Protein AF-A0A2T2UDE2-F1 (afdb_monomer_lite)

pLDDT: mean 90.9, std 8.61, range [50.16, 98.38]

Radius of gyration: 19.1 Å; chains: 1; bounding box: 47×44×46 Å

Secondary structure (DSSP, 8-state):
-PPPPEEEEEEE--SSSSEEEEHHHHHHHHSTTGGGS-SEEEEEE--SSEEE--HHHHHHTTT-HHHHHHHHHHHHHHS-TTSS-GGG-TTT-TTS-TTGGGT----HHHHHHHHHTT-BSEEEEE--TTS--EEEESSSB-TTT-PBPPEEEEEEEES---------------SSSS----TT-GGG-HHHHHHHHHHHTT-SS--------TT--S----S-TTHHHHHHHT-

Structure (mmCIF, N/CA/C/O backbone):
data_AF-A0A2T2UDE2-F1
#
_entry.id   AF-A0A2T2UDE2-F1
#
loop_
_atom_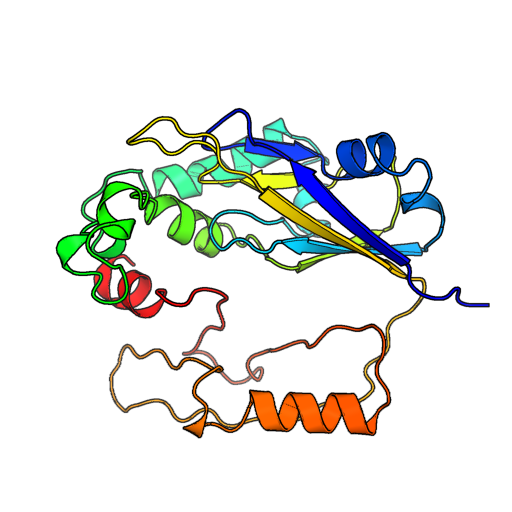site.group_PDB
_atom_site.id
_atom_site.type_symbol
_atom_site.label_atom_id
_atom_site.label_alt_id
_atom_site.label_comp_id
_atom_site.label_asym_id
_atom_site.label_entity_id
_atom_site.label_seq_id
_atom_site.pdbx_PDB_ins_code
_atom_site.Cartn_x
_atom_site.Cartn_y
_atom_site.Cartn_z
_atom_site.occupancy
_atom_site.B_iso_or_equiv
_atom_site.auth_seq_id
_atom_site.auth_comp_id
_atom_site.auth_asym_id
_atom_site.auth_atom_id
_atom_site.pdbx_PDB_model_num
ATOM 1 N N . MET A 1 1 ? -22.431 -5.503 21.581 1.00 50.16 1 MET A N 1
ATOM 2 C CA . MET A 1 1 ? -23.080 -5.507 20.254 1.00 50.16 1 MET A CA 1
ATOM 3 C C . MET A 1 1 ? -22.049 -4.928 19.313 1.00 50.16 1 MET A C 1
ATOM 5 O O . MET A 1 1 ? -21.456 -3.937 19.718 1.00 50.16 1 MET A O 1
ATOM 9 N N . ALA A 1 2 ? -21.772 -5.571 18.178 1.00 68.31 2 ALA A N 1
ATOM 10 C CA . ALA A 1 2 ? -20.859 -4.999 17.190 1.00 68.31 2 ALA A CA 1
ATOM 11 C C . ALA A 1 2 ? -21.446 -3.672 16.698 1.00 68.31 2 ALA A C 1
ATOM 13 O O . ALA A 1 2 ? -22.656 -3.590 16.464 1.00 68.31 2 ALA A O 1
ATOM 14 N N . SER A 1 3 ? -20.617 -2.639 16.657 1.00 82.00 3 SER A N 1
ATOM 15 C CA . SER A 1 3 ? -20.982 -1.347 16.088 1.00 82.00 3 SER A CA 1
ATOM 16 C C . SER A 1 3 ? -20.886 -1.399 14.562 1.00 82.00 3 SER A C 1
ATOM 18 O O . SER A 1 3 ? -20.185 -2.248 14.008 1.00 82.00 3 SER A O 1
ATOM 20 N N . ASP A 1 4 ? -21.626 -0.526 13.875 1.00 90.56 4 ASP A N 1
ATOM 21 C CA . ASP A 1 4 ? -21.481 -0.393 12.424 1.00 90.56 4 ASP A CA 1
ATOM 22 C C . ASP A 1 4 ? -20.056 0.084 12.101 1.00 90.56 4 ASP A C 1
ATOM 24 O O . ASP A 1 4 ? -19.558 0.976 12.796 1.00 90.56 4 ASP A O 1
ATOM 28 N N . PRO A 1 5 ? -19.394 -0.471 11.069 1.00 94.88 5 PRO A N 1
ATOM 29 C CA . PRO A 1 5 ? -18.038 -0.073 10.729 1.00 94.88 5 PRO A CA 1
ATOM 30 C C . PRO A 1 5 ? -17.993 1.400 10.321 1.00 94.88 5 PRO A C 1
ATOM 32 O O . PRO A 1 5 ? -18.884 1.903 9.629 1.00 94.88 5 PRO A O 1
ATOM 35 N N . SER A 1 6 ? -16.928 2.084 10.719 1.00 95.38 6 SER A N 1
ATOM 36 C CA . SER A 1 6 ? -16.690 3.485 10.379 1.00 95.38 6 SER A CA 1
ATOM 37 C C . SER A 1 6 ? -15.550 3.616 9.378 1.00 95.38 6 SER A C 1
ATOM 39 O O . SER A 1 6 ? -14.662 2.771 9.302 1.00 95.38 6 SER A O 1
ATOM 41 N N . GLN A 1 7 ? -15.575 4.679 8.575 1.00 96.44 7 GLN A N 1
ATOM 42 C CA . GLN A 1 7 ? -14.572 4.923 7.545 1.00 96.44 7 GLN A CA 1
ATOM 43 C C . GLN A 1 7 ? -14.074 6.363 7.618 1.00 96.44 7 GLN A C 1
ATOM 45 O O . GLN A 1 7 ? -14.869 7.302 7.632 1.00 96.44 7 GLN A O 1
ATOM 50 N N . LEU A 1 8 ? -12.756 6.526 7.561 1.00 97.56 8 LEU A N 1
ATOM 51 C CA . LEU A 1 8 ? -12.082 7.808 7.417 1.00 97.56 8 LEU A CA 1
ATOM 52 C C . LEU A 1 8 ? -11.130 7.739 6.226 1.00 97.56 8 LEU A C 1
ATOM 54 O O . LEU A 1 8 ? -10.443 6.746 6.019 1.00 97.56 8 LEU A O 1
ATOM 58 N N . THR A 1 9 ? -11.097 8.782 5.403 1.00 97.94 9 THR A N 1
ATOM 59 C CA . THR A 1 9 ? -10.127 8.882 4.308 1.00 97.94 9 THR A CA 1
ATOM 60 C C . THR A 1 9 ? -9.312 10.135 4.501 1.00 97.94 9 THR A C 1
ATOM 62 O O . THR A 1 9 ? -9.845 11.226 4.338 1.00 97.94 9 THR A O 1
ATOM 65 N N . ILE A 1 10 ? -8.032 9.953 4.793 1.00 97.06 10 ILE A N 1
ATOM 66 C CA . ILE A 1 10 ? -7.110 11.053 5.047 1.00 97.06 10 ILE A CA 1
ATOM 67 C C . ILE A 1 10 ? -6.255 11.323 3.811 1.00 97.06 10 ILE A C 1
ATOM 69 O O . ILE A 1 10 ? -6.003 10.427 2.989 1.00 97.06 10 ILE A O 1
ATOM 73 N N . GLN A 1 11 ? -5.783 12.559 3.698 1.00 96.94 11 GLN A N 1
ATOM 74 C CA . GLN A 1 11 ? -4.841 12.984 2.668 1.00 96.94 11 GLN A CA 1
ATOM 75 C C . GLN A 1 11 ? -3.620 13.633 3.307 1.00 96.94 11 GLN A C 1
ATOM 77 O O . GLN A 1 11 ? -3.733 14.375 4.279 1.00 96.94 11 GLN A O 1
ATOM 82 N N . PHE A 1 12 ? -2.443 13.360 2.758 1.00 96.00 12 PHE A N 1
ATOM 83 C CA . PHE A 1 12 ? -1.188 13.905 3.266 1.00 96.00 12 PHE A CA 1
ATOM 84 C C . PHE A 1 12 ? -0.143 14.011 2.156 1.00 96.00 12 PHE A C 1
ATOM 86 O O . PHE A 1 12 ? -0.265 13.407 1.089 1.00 96.00 12 PHE A O 1
ATOM 93 N N . GLN A 1 13 ? 0.899 14.801 2.411 1.00 96.56 13 GLN A N 1
ATOM 94 C CA . GLN A 1 13 ? 2.015 14.986 1.489 1.00 96.56 13 GLN A CA 1
ATOM 95 C C . GLN A 1 13 ? 3.315 14.509 2.140 1.00 96.56 13 GLN A C 1
ATOM 97 O O . GLN A 1 13 ? 3.720 15.093 3.148 1.00 96.56 13 GLN A O 1
ATOM 102 N N . PRO A 1 14 ? 4.017 13.531 1.550 1.00 97.12 14 PRO A N 1
ATOM 103 C CA . PRO A 1 14 ? 5.351 13.145 1.988 1.00 97.12 14 PRO A CA 1
ATOM 104 C C . PRO A 1 14 ? 6.323 14.327 1.954 1.00 97.12 14 PRO A C 1
ATOM 106 O O . PRO A 1 14 ? 6.226 15.225 1.107 1.00 97.12 14 PRO A O 1
ATOM 109 N N . GLU A 1 15 ? 7.272 14.350 2.880 1.00 96.56 15 GLU A N 1
ATOM 110 C CA . GLU A 1 15 ? 8.324 15.369 2.982 1.00 96.56 15 GLU A CA 1
ATOM 111 C C . GLU A 1 15 ? 9.625 14.939 2.302 1.00 96.56 15 GLU A C 1
ATOM 113 O O . GLU A 1 15 ? 10.547 15.738 2.116 1.00 96.56 15 GLU A O 1
ATOM 118 N N . ARG A 1 16 ? 9.714 13.664 1.925 1.00 96.19 16 ARG A N 1
ATOM 119 C CA . ARG A 1 16 ? 10.875 13.054 1.279 1.00 96.19 16 ARG A CA 1
ATOM 120 C C . ARG A 1 16 ? 10.417 12.145 0.152 1.00 96.19 16 ARG A C 1
ATOM 122 O O . ARG A 1 16 ? 9.256 11.755 0.078 1.00 96.19 16 ARG A O 1
ATOM 129 N N . ARG A 1 17 ? 11.351 11.768 -0.726 1.00 95.25 17 ARG A N 1
ATOM 130 C CA . ARG A 1 17 ? 11.056 10.734 -1.722 1.00 95.25 17 ARG A CA 1
ATOM 131 C C . ARG A 1 17 ? 10.760 9.393 -1.066 1.00 95.25 17 ARG A C 1
ATOM 133 O O . ARG A 1 17 ? 9.778 8.764 -1.423 1.00 95.25 17 ARG A O 1
ATOM 140 N N . VAL A 1 18 ? 11.627 8.973 -0.149 1.00 97.31 18 VAL A N 1
ATOM 141 C CA . VAL A 1 18 ? 11.355 7.817 0.701 1.00 97.31 18 VAL A CA 1
ATOM 142 C C . VAL A 1 18 ? 10.997 8.342 2.072 1.00 97.31 18 VAL A C 1
ATOM 144 O O . VAL A 1 18 ? 11.849 8.949 2.727 1.00 97.31 18 VAL A O 1
ATOM 147 N N . ASP A 1 19 ? 9.748 8.149 2.459 1.00 98.00 19 ASP A N 1
ATOM 148 C CA . ASP A 1 19 ? 9.187 8.689 3.687 1.00 98.00 19 ASP A CA 1
ATOM 149 C C . ASP A 1 19 ? 8.448 7.601 4.461 1.00 98.00 19 ASP A C 1
ATOM 151 O O . ASP A 1 19 ? 7.894 6.673 3.874 1.00 98.00 19 ASP A O 1
ATOM 155 N N . VAL A 1 20 ? 8.474 7.709 5.783 1.00 98.00 20 VAL A N 1
ATOM 156 C CA . VAL A 1 20 ? 7.803 6.780 6.694 1.00 98.00 20 VAL A CA 1
ATOM 157 C C . VAL A 1 20 ? 6.917 7.624 7.596 1.00 98.00 20 VAL A C 1
ATOM 159 O O . VAL A 1 20 ? 7.393 8.347 8.475 1.00 98.00 20 VAL A O 1
ATOM 162 N N . ILE A 1 21 ? 5.620 7.563 7.323 1.00 97.56 21 ILE A N 1
ATOM 163 C CA . ILE A 1 21 ? 4.614 8.488 7.838 1.00 97.56 21 ILE A CA 1
ATOM 164 C C . ILE A 1 21 ? 3.721 7.723 8.805 1.00 97.56 21 ILE A C 1
ATOM 166 O O . ILE A 1 21 ? 3.143 6.707 8.432 1.00 97.56 21 ILE A O 1
ATOM 170 N N . ASP A 1 22 ? 3.604 8.199 10.043 1.00 96.75 22 ASP A N 1
ATOM 171 C CA . ASP A 1 22 ? 2.661 7.618 10.998 1.00 96.75 22 ASP A CA 1
ATOM 172 C C . ASP A 1 22 ? 1.242 8.091 10.673 1.00 96.75 22 ASP A C 1
ATOM 174 O O . ASP A 1 22 ? 0.877 9.245 10.901 1.00 96.75 22 ASP A O 1
ATOM 178 N N . VAL A 1 23 ? 0.447 7.192 10.101 1.00 97.25 23 VAL A N 1
ATOM 179 C CA . VAL A 1 23 ? -0.925 7.471 9.679 1.00 97.25 23 VAL A CA 1
ATOM 180 C C . VAL A 1 23 ? -1.842 7.693 10.872 1.00 97.25 23 VAL A C 1
ATOM 182 O O . VAL A 1 23 ? -2.763 8.497 10.767 1.00 97.25 23 VAL A O 1
ATOM 185 N N . ASN A 1 24 ? -1.586 7.051 12.013 1.00 96.75 24 ASN A N 1
ATOM 186 C CA . ASN A 1 24 ? -2.453 7.202 13.179 1.00 96.75 24 ASN A CA 1
ATOM 187 C C . ASN A 1 24 ? -2.366 8.606 13.772 1.00 96.75 24 ASN A C 1
ATOM 189 O O . ASN A 1 24 ? -3.381 9.138 14.212 1.00 96.75 24 ASN A O 1
ATOM 193 N N . GLN A 1 25 ? -1.205 9.258 13.672 1.00 95.12 25 GLN A N 1
ATOM 194 C CA . GLN A 1 25 ? -1.082 10.670 14.023 1.00 95.12 25 GLN A CA 1
ATOM 195 C C . GLN A 1 25 ? -1.998 11.548 13.154 1.00 95.12 25 GLN A C 1
ATOM 197 O O . GLN A 1 25 ? -2.728 12.383 13.678 1.00 95.12 25 GLN A O 1
ATOM 202 N N . HIS A 1 26 ? -2.024 11.314 11.839 1.00 95.50 26 HIS A N 1
ATOM 203 C CA . HIS A 1 26 ? -2.916 12.046 10.936 1.00 95.50 26 HIS A CA 1
ATOM 204 C C . HIS A 1 26 ? -4.399 11.756 11.197 1.00 95.50 26 HIS A C 1
ATOM 206 O O . HIS A 1 26 ? -5.221 12.665 11.107 1.00 95.50 26 HIS A O 1
ATOM 212 N N . VAL A 1 27 ? -4.747 10.509 11.526 1.00 96.94 27 VAL A N 1
ATOM 213 C CA . VAL A 1 27 ? -6.118 10.137 11.897 1.00 96.94 27 VAL A CA 1
ATOM 214 C C . VAL A 1 27 ? -6.566 10.895 13.145 1.00 96.94 27 VAL A C 1
ATOM 216 O O . VAL A 1 27 ? -7.655 11.458 13.140 1.00 96.94 27 VAL A O 1
ATOM 219 N N . GLU A 1 28 ? -5.732 10.964 14.184 1.00 95.12 28 GLU A N 1
ATOM 220 C CA . GLU A 1 28 ? -6.079 11.671 15.423 1.00 95.12 28 GLU A CA 1
ATOM 221 C C . GLU A 1 28 ? -6.145 13.196 15.255 1.00 95.12 28 GLU A C 1
ATOM 223 O O . GLU A 1 28 ? -6.990 13.844 15.882 1.00 95.12 28 GLU A O 1
ATOM 228 N N . ASP A 1 29 ? -5.308 13.762 14.381 1.00 94.25 29 ASP A N 1
ATOM 229 C CA . ASP A 1 29 ? -5.343 15.184 14.028 1.00 94.25 29 ASP A CA 1
ATOM 230 C C . ASP A 1 29 ? -6.617 15.554 13.238 1.00 94.25 29 ASP A C 1
ATOM 232 O O . ASP A 1 29 ? -7.169 16.641 13.425 1.00 94.25 29 ASP A O 1
ATOM 236 N N . GLU A 1 30 ? -7.094 14.671 12.351 1.00 95.56 30 GLU A N 1
ATOM 237 C CA . GLU A 1 30 ? -8.263 14.920 11.492 1.00 95.56 30 GLU A CA 1
ATOM 238 C C . GLU A 1 30 ? -9.596 14.538 12.161 1.00 95.56 30 GLU A C 1
ATOM 240 O O . GLU A 1 30 ? -10.601 15.238 12.006 1.00 95.56 30 GLU A O 1
ATOM 245 N N . ALA A 1 31 ? -9.616 13.441 12.919 1.00 95.94 31 ALA A N 1
ATOM 246 C CA . ALA A 1 31 ? -10.803 12.871 13.544 1.00 95.94 31 ALA A CA 1
ATOM 247 C C . ALA A 1 31 ? -10.457 12.209 14.889 1.00 95.94 31 ALA A C 1
ATOM 249 O O . ALA A 1 31 ? -10.464 10.985 15.026 1.00 95.94 31 ALA A O 1
ATOM 250 N N . THR A 1 32 ? -10.184 13.035 15.901 1.00 94.88 32 THR A N 1
ATOM 251 C CA . THR A 1 32 ? -9.817 12.588 17.254 1.00 94.88 32 THR A CA 1
ATOM 252 C C . THR A 1 32 ? -10.767 11.524 17.809 1.00 94.88 32 THR A C 1
ATOM 254 O O . THR A 1 32 ? -11.991 11.689 17.791 1.00 94.88 32 THR A O 1
ATOM 257 N N . GLY A 1 33 ? -10.187 10.450 18.342 1.00 93.62 33 GLY A N 1
ATOM 258 C CA . GLY A 1 33 ? -10.911 9.327 18.929 1.00 93.62 33 GLY A CA 1
ATOM 259 C C . GLY A 1 33 ? -11.447 8.325 17.908 1.00 93.62 33 GLY A C 1
ATOM 260 O O . GLY A 1 33 ? -11.987 7.303 18.322 1.00 93.62 33 GLY A O 1
ATOM 261 N N . PHE A 1 34 ? -11.300 8.548 16.593 1.00 96.56 34 PHE A N 1
ATOM 262 C CA . PHE A 1 34 ? -11.733 7.596 15.558 1.00 96.56 34 PHE A CA 1
ATOM 263 C C . PHE A 1 34 ? -11.214 6.180 15.845 1.00 96.56 34 PHE A C 1
ATOM 265 O O . PHE A 1 34 ? -12.000 5.232 15.851 1.00 96.56 34 PHE A O 1
ATOM 272 N N . LEU A 1 35 ? -9.929 6.056 16.193 1.00 96.69 35 LEU A N 1
ATOM 273 C CA . LEU A 1 35 ? -9.268 4.775 16.450 1.00 96.69 35 LEU A CA 1
ATOM 274 C C . LEU A 1 35 ? -9.694 4.098 17.761 1.00 96.69 35 LEU A C 1
ATOM 276 O O . LEU A 1 35 ? -9.311 2.959 18.003 1.00 96.69 35 LEU A O 1
ATOM 280 N N . GLU A 1 36 ? -10.476 4.756 18.614 1.00 95.81 36 GLU A N 1
ATOM 281 C CA . GLU A 1 36 ? -10.935 4.199 19.892 1.00 95.81 36 GLU A CA 1
ATOM 282 C C . GLU A 1 36 ? -12.335 3.567 19.797 1.00 95.81 36 GLU A C 1
ATOM 284 O O . GLU A 1 36 ? -12.788 2.919 20.742 1.00 95.81 36 GLU A O 1
ATOM 289 N N . HIS A 1 37 ? -13.037 3.751 18.671 1.00 94.50 37 HIS A N 1
ATOM 290 C CA . HIS A 1 37 ? -14.421 3.293 18.500 1.00 94.50 37 HIS A CA 1
ATOM 291 C C . HIS A 1 37 ? -14.550 1.797 18.200 1.00 94.50 37 HIS A C 1
ATOM 293 O O . HIS A 1 37 ? -15.622 1.233 18.418 1.00 94.50 37 HIS A O 1
ATOM 299 N N . HIS A 1 38 ? -13.484 1.174 17.701 1.00 95.81 38 HIS A N 1
ATOM 300 C CA . HIS A 1 38 ? -13.495 -0.189 17.181 1.00 95.81 38 HIS A CA 1
ATOM 301 C C . HIS A 1 38 ? -12.312 -1.002 17.699 1.00 95.81 38 HIS A C 1
ATOM 303 O O . HIS A 1 38 ? -11.345 -0.443 18.213 1.00 95.81 38 HIS A O 1
ATOM 309 N N . GLN A 1 39 ? -12.389 -2.327 17.573 1.00 96.00 39 GLN A N 1
ATOM 310 C CA . GLN A 1 39 ? -11.298 -3.223 17.979 1.00 96.00 39 GLN A CA 1
ATOM 311 C C . GLN A 1 39 ? -10.177 -3.291 16.939 1.00 96.00 39 GLN A C 1
ATOM 313 O O . GLN A 1 39 ? -9.003 -3.299 17.303 1.00 96.00 39 GLN A O 1
ATOM 318 N N . GLU A 1 40 ? -10.532 -3.299 15.657 1.00 97.06 40 GLU A N 1
ATOM 319 C CA . GLU A 1 40 ? -9.609 -3.451 14.535 1.00 97.06 40 GLU A CA 1
ATOM 320 C C . GLU A 1 40 ? -9.759 -2.290 13.549 1.00 97.06 40 GLU A C 1
ATOM 322 O O . GLU A 1 40 ? -10.824 -1.675 13.427 1.00 97.06 40 GLU A O 1
ATOM 327 N N . ALA A 1 41 ? -8.673 -1.987 12.842 1.00 97.50 41 ALA A N 1
ATOM 328 C CA . ALA A 1 41 ? -8.630 -0.998 11.780 1.00 97.50 41 ALA A CA 1
ATOM 329 C C . ALA A 1 41 ? -7.932 -1.576 10.540 1.00 97.50 41 ALA A C 1
ATOM 331 O O . ALA A 1 41 ? -6.788 -2.032 10.598 1.00 97.50 41 ALA A O 1
ATOM 332 N N . LEU A 1 42 ? -8.621 -1.530 9.398 1.00 97.56 42 LEU A N 1
ATOM 333 C CA . LEU A 1 42 ? -8.079 -1.865 8.082 1.00 97.56 42 LEU A CA 1
ATOM 334 C C . LEU A 1 42 ? -7.583 -0.589 7.397 1.00 97.56 42 LEU A C 1
ATOM 336 O O . LEU A 1 42 ? -8.358 0.338 7.166 1.00 97.56 42 LEU A O 1
ATOM 340 N N . TYR A 1 43 ? -6.312 -0.567 7.014 1.00 98.12 43 TYR A N 1
ATOM 341 C CA . TYR A 1 43 ? -5.656 0.557 6.349 1.00 98.12 43 TYR A CA 1
ATOM 342 C C . TYR A 1 43 ? -5.484 0.246 4.868 1.00 98.12 43 TYR A C 1
ATOM 344 O O . TYR A 1 43 ? -4.853 -0.747 4.530 1.00 98.12 43 TYR A O 1
ATOM 352 N N . CYS A 1 44 ? -6.022 1.093 3.989 1.00 97.38 44 CYS A N 1
ATOM 353 C CA . CYS A 1 44 ? -6.106 0.866 2.546 1.00 97.38 44 CYS A CA 1
ATOM 354 C C . CYS A 1 44 ? -5.363 1.955 1.756 1.00 97.38 44 CYS A C 1
ATOM 356 O O . CYS A 1 44 ? -5.889 3.049 1.521 1.00 97.38 44 CYS A O 1
ATOM 358 N N . SER A 1 45 ? -4.160 1.631 1.288 1.00 96.31 45 SER A N 1
ATOM 359 C CA . SER A 1 45 ? -3.380 2.437 0.351 1.00 96.31 45 SER A CA 1
ATOM 360 C C . SER A 1 45 ? -3.902 2.304 -1.079 1.00 96.31 45 SER A C 1
ATOM 362 O O . SER A 1 45 ? -4.092 1.206 -1.602 1.00 96.31 45 SER A O 1
ATOM 364 N N . TYR A 1 46 ? -4.023 3.446 -1.755 1.00 94.25 46 TYR A N 1
ATOM 365 C CA . TYR A 1 46 ? -4.403 3.545 -3.168 1.00 94.25 46 TYR A CA 1
ATOM 366 C C . TYR A 1 46 ? -3.196 3.644 -4.116 1.00 94.25 46 TYR A C 1
ATOM 368 O O . TYR A 1 46 ? -3.360 4.033 -5.272 1.00 94.25 46 TYR A O 1
ATOM 376 N N . HIS A 1 47 ? -1.985 3.356 -3.634 1.00 93.31 47 HIS A N 1
ATOM 377 C CA . HIS A 1 47 ? -0.739 3.618 -4.361 1.00 93.31 47 HIS A CA 1
ATOM 378 C C . HIS A 1 47 ? 0.029 2.324 -4.622 1.00 93.31 47 HIS A C 1
ATOM 380 O O . HIS A 1 47 ? 0.012 1.403 -3.816 1.00 93.31 47 HIS A O 1
ATOM 386 N N . THR A 1 48 ? 0.740 2.272 -5.743 1.00 90.69 48 THR A N 1
ATOM 387 C CA . THR A 1 48 ? 1.584 1.131 -6.154 1.00 90.69 48 THR A CA 1
ATOM 388 C C . THR A 1 48 ? 3.068 1.341 -5.831 1.00 90.69 48 THR A C 1
ATOM 390 O O . THR A 1 48 ? 3.913 0.524 -6.176 1.00 90.69 48 THR A O 1
ATOM 393 N N . THR A 1 49 ? 3.392 2.482 -5.220 1.00 94.50 49 THR A N 1
ATOM 394 C CA . THR A 1 49 ? 4.731 2.869 -4.742 1.00 94.50 49 THR A CA 1
ATOM 395 C C . THR A 1 49 ? 4.669 3.379 -3.303 1.00 94.50 49 THR A C 1
ATOM 397 O O . THR A 1 49 ? 5.532 4.141 -2.868 1.00 94.50 49 THR A O 1
ATOM 400 N N . GLY A 1 50 ? 3.600 3.041 -2.585 1.00 96.19 50 GLY A N 1
ATOM 401 C CA . GLY A 1 50 ? 3.427 3.422 -1.196 1.00 96.19 50 GLY A CA 1
ATOM 402 C C . GLY A 1 50 ? 2.343 2.594 -0.527 1.00 96.19 50 GLY A C 1
ATOM 403 O O . GLY A 1 50 ? 1.307 2.321 -1.131 1.00 96.19 50 GLY A O 1
ATOM 404 N N . GLY A 1 51 ? 2.588 2.160 0.698 1.00 97.38 51 GLY A N 1
ATOM 405 C CA . GLY A 1 51 ? 1.719 1.226 1.407 1.00 97.38 51 GLY A CA 1
ATOM 406 C C . GLY A 1 51 ? 2.275 0.895 2.777 1.00 97.38 51 GLY A C 1
ATOM 407 O O . GLY A 1 51 ? 2.934 1.733 3.388 1.00 97.38 51 GLY A O 1
ATOM 408 N N . TYR A 1 52 ? 1.997 -0.305 3.264 1.00 98.19 52 TYR A N 1
ATOM 409 C CA . TYR A 1 52 ? 2.206 -0.659 4.661 1.00 98.19 52 TYR A CA 1
ATOM 410 C C . TYR A 1 52 ? 2.992 -1.952 4.817 1.00 98.19 52 TYR A C 1
ATOM 412 O O . TYR A 1 52 ? 2.979 -2.803 3.938 1.00 98.19 52 TYR A O 1
ATOM 420 N N . LEU A 1 53 ? 3.636 -2.114 5.968 1.00 97.19 53 LEU A N 1
ATOM 421 C CA . LEU A 1 53 ? 4.093 -3.422 6.432 1.00 97.19 53 LEU A CA 1
ATOM 422 C C . LEU A 1 53 ? 2.999 -4.057 7.295 1.00 97.19 53 LEU A C 1
ATOM 424 O O . LEU A 1 53 ? 2.249 -3.341 7.965 1.00 97.19 53 LEU A O 1
ATOM 428 N N . GLU A 1 54 ? 2.926 -5.385 7.327 1.00 96.25 54 GLU A N 1
ATOM 429 C CA . GLU A 1 54 ? 2.056 -6.088 8.272 1.00 96.25 54 GLU A CA 1
ATOM 430 C C . GLU A 1 54 ? 2.417 -5.767 9.732 1.00 96.25 54 GLU A C 1
ATOM 432 O O . GLU A 1 54 ? 3.582 -5.517 10.067 1.00 96.25 54 GLU A O 1
ATOM 437 N N . GLU A 1 55 ? 1.427 -5.850 10.630 1.00 95.44 55 GLU A N 1
ATOM 438 C CA . GLU A 1 55 ? 1.610 -5.590 12.067 1.00 95.44 55 GLU A CA 1
ATOM 439 C C . GLU A 1 55 ? 2.752 -6.428 12.651 1.00 95.44 55 GLU A C 1
ATOM 441 O O . GLU A 1 55 ? 3.578 -5.938 13.423 1.00 95.44 55 GLU A O 1
ATOM 446 N N . THR A 1 56 ? 2.848 -7.696 12.250 1.00 95.75 56 THR A N 1
ATOM 447 C CA . THR A 1 56 ? 3.871 -8.615 12.758 1.00 95.75 56 THR A CA 1
ATOM 448 C C . THR A 1 56 ? 5.290 -8.175 12.390 1.00 95.75 56 THR A C 1
ATOM 450 O O . THR A 1 56 ? 6.213 -8.349 13.192 1.00 95.75 56 THR A O 1
ATOM 453 N N . VAL A 1 57 ? 5.470 -7.562 11.217 1.00 95.56 57 VAL A N 1
ATOM 454 C CA . VAL A 1 57 ? 6.749 -7.006 10.767 1.00 95.56 57 VAL A CA 1
ATOM 455 C C . VAL A 1 57 ? 7.051 -5.724 11.534 1.00 95.56 57 VAL A C 1
ATOM 457 O O . VAL A 1 57 ? 8.125 -5.615 12.121 1.00 95.56 57 VAL A O 1
ATOM 460 N N . CYS A 1 58 ? 6.096 -4.796 11.629 1.00 95.44 58 CYS A N 1
ATOM 461 C CA . CYS A 1 58 ? 6.265 -3.563 12.406 1.00 95.44 58 CYS A CA 1
ATOM 462 C C . CYS A 1 58 ? 6.580 -3.831 13.886 1.00 95.44 58 CYS A C 1
ATOM 464 O O . CYS A 1 58 ? 7.435 -3.163 14.466 1.00 95.44 58 CYS A O 1
ATOM 466 N N . ASN A 1 59 ? 5.963 -4.851 14.488 1.00 95.44 59 ASN A N 1
ATOM 467 C CA . ASN A 1 59 ? 6.249 -5.282 15.858 1.00 95.44 59 ASN A CA 1
ATOM 468 C C . ASN A 1 59 ? 7.689 -5.792 16.027 1.00 95.44 59 ASN A C 1
ATOM 470 O O . ASN A 1 59 ? 8.286 -5.590 17.080 1.00 95.44 59 ASN A O 1
ATOM 474 N N . ARG A 1 60 ? 8.267 -6.433 15.003 1.00 97.06 60 ARG A N 1
ATOM 475 C CA . ARG A 1 60 ? 9.680 -6.861 15.002 1.00 97.06 60 ARG A CA 1
ATOM 476 C C . ARG A 1 60 ? 10.661 -5.710 14.795 1.00 97.06 60 ARG A C 1
ATOM 478 O O . ARG A 1 60 ? 11.827 -5.857 15.136 1.00 97.06 60 ARG A O 1
ATOM 485 N N . LEU A 1 61 ? 10.188 -4.600 14.237 1.00 96.81 61 LEU A N 1
ATOM 486 C CA . LEU A 1 61 ? 10.938 -3.359 14.042 1.00 96.81 61 LEU A CA 1
ATOM 487 C C . LEU A 1 61 ? 10.716 -2.376 15.205 1.00 96.81 61 LEU A C 1
ATOM 489 O O . LEU A 1 61 ? 10.849 -1.165 15.032 1.00 96.81 61 LEU A O 1
ATOM 493 N N . ASP A 1 62 ? 10.322 -2.891 16.375 1.00 95.75 62 ASP A N 1
ATOM 494 C CA . ASP A 1 62 ? 10.059 -2.135 17.603 1.00 95.75 62 ASP A CA 1
ATOM 495 C C . ASP A 1 62 ? 9.087 -0.957 17.419 1.00 95.75 62 ASP A C 1
ATOM 497 O O . ASP A 1 62 ? 9.154 0.031 18.151 1.00 95.75 62 ASP A O 1
ATOM 501 N N . GLN A 1 63 ? 8.192 -1.040 16.422 1.00 94.50 63 GLN A N 1
ATOM 502 C CA . GLN A 1 63 ? 7.263 0.038 16.064 1.00 94.50 63 GLN A CA 1
ATOM 503 C C . GLN A 1 63 ? 7.987 1.384 15.850 1.00 94.50 63 GLN A C 1
ATOM 505 O O . GLN A 1 63 ? 7.453 2.459 16.123 1.00 94.50 63 GLN A O 1
ATOM 510 N N . CYS A 1 64 ? 9.227 1.328 15.357 1.00 96.19 64 CYS A N 1
ATOM 511 C CA . CYS A 1 64 ? 10.115 2.473 15.250 1.00 96.19 64 CYS A CA 1
ATOM 512 C C . CYS A 1 64 ? 10.275 2.920 13.794 1.00 96.19 64 CYS A C 1
ATOM 514 O O . CYS A 1 64 ? 10.677 2.146 12.924 1.00 96.19 64 CYS A O 1
ATOM 516 N N . ARG A 1 65 ? 10.038 4.213 13.545 1.00 95.62 65 ARG A N 1
ATOM 517 C CA . ARG A 1 65 ? 10.179 4.830 12.217 1.00 95.62 65 ARG A CA 1
ATOM 518 C C . ARG A 1 65 ? 11.567 4.599 11.608 1.00 95.62 65 ARG A C 1
ATOM 520 O O . ARG A 1 65 ? 11.673 4.271 10.428 1.00 95.62 65 ARG A O 1
ATOM 527 N N . ASP A 1 66 ? 12.622 4.749 12.405 1.00 96.81 66 ASP A N 1
ATOM 528 C CA . ASP A 1 66 ? 14.001 4.596 11.927 1.00 96.81 66 ASP A CA 1
ATOM 529 C C . ASP A 1 66 ? 14.312 3.137 11.561 1.00 96.81 66 ASP A C 1
ATOM 531 O O . ASP A 1 66 ? 14.954 2.882 10.545 1.00 96.81 66 ASP A O 1
ATOM 535 N N . GLN A 1 67 ? 13.778 2.173 12.316 1.00 97.75 67 GLN A N 1
ATOM 536 C CA . GLN A 1 67 ? 13.927 0.746 12.011 1.00 97.75 67 GLN A CA 1
ATOM 537 C C . GLN A 1 67 ? 13.180 0.349 10.730 1.00 97.75 67 GLN A C 1
ATOM 539 O O . GLN A 1 67 ? 13.681 -0.457 9.950 1.00 97.75 67 GLN A O 1
ATOM 544 N N . VAL A 1 68 ? 12.023 0.959 10.447 1.00 97.62 68 VAL A N 1
ATOM 545 C CA . VAL A 1 68 ? 11.341 0.796 9.150 1.00 97.62 68 VAL A CA 1
ATOM 546 C C . VAL A 1 68 ? 12.191 1.353 8.008 1.00 97.62 68 VAL A C 1
ATOM 548 O O . VAL A 1 68 ? 12.330 0.706 6.972 1.00 97.62 68 VAL A O 1
ATOM 551 N N . HIS A 1 69 ? 12.823 2.516 8.186 1.00 96.31 69 HIS A N 1
ATOM 552 C CA . HIS A 1 69 ? 13.756 3.037 7.185 1.00 96.31 69 HIS A CA 1
ATOM 553 C C . HIS A 1 69 ? 14.937 2.088 6.928 1.00 96.31 69 HIS A C 1
ATOM 555 O O . HIS A 1 69 ? 15.291 1.868 5.767 1.00 96.31 69 HIS A O 1
ATOM 561 N N . GLU A 1 70 ? 15.531 1.527 7.984 1.00 97.06 70 GLU A N 1
ATOM 562 C CA . GLU A 1 70 ? 16.625 0.552 7.888 1.00 97.06 70 GLU A CA 1
ATOM 563 C C . GLU A 1 70 ? 16.177 -0.748 7.212 1.00 97.06 70 GLU A C 1
ATOM 565 O O . GLU A 1 70 ? 16.900 -1.272 6.367 1.00 97.06 70 GLU A O 1
ATOM 570 N N . PHE A 1 71 ? 14.963 -1.223 7.500 1.00 97.88 71 PHE A N 1
ATOM 571 C CA . PHE A 1 71 ? 14.373 -2.394 6.851 1.00 97.88 71 PHE A CA 1
ATOM 572 C C . PHE A 1 71 ? 14.220 -2.212 5.333 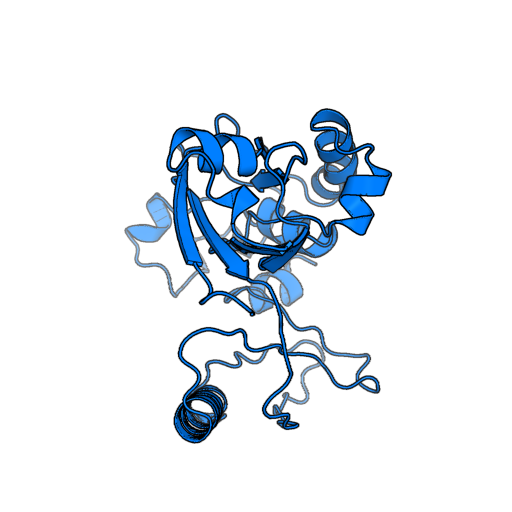1.00 97.88 71 PHE A C 1
ATOM 574 O O . PHE A 1 71 ? 14.503 -3.129 4.565 1.00 97.88 71 PHE A O 1
ATOM 581 N N . ILE A 1 72 ? 13.811 -1.023 4.882 1.00 97.88 72 ILE A N 1
ATOM 582 C CA . ILE A 1 72 ? 13.598 -0.725 3.457 1.00 97.88 72 ILE A CA 1
ATOM 583 C C . ILE A 1 72 ? 14.920 -0.495 2.702 1.00 97.88 72 ILE A C 1
ATOM 585 O O . ILE A 1 72 ? 14.983 -0.674 1.483 1.00 97.88 72 ILE A O 1
ATOM 589 N N . ALA A 1 73 ? 15.992 -0.092 3.390 1.00 97.06 73 ALA A N 1
ATOM 590 C CA . ALA A 1 73 ? 17.242 0.322 2.752 1.00 97.06 73 ALA A CA 1
ATOM 591 C C . ALA A 1 73 ? 17.878 -0.740 1.823 1.00 97.06 73 ALA A C 1
ATOM 593 O O . ALA A 1 73 ? 18.195 -0.375 0.688 1.00 97.06 73 ALA A O 1
ATOM 594 N N . PRO A 1 74 ? 17.995 -2.031 2.197 1.00 97.88 74 PRO A N 1
ATOM 595 C CA . PRO A 1 74 ? 18.577 -3.054 1.324 1.00 97.88 74 PRO A CA 1
ATOM 596 C C . PRO A 1 74 ? 17.831 -3.222 -0.004 1.00 97.88 74 PRO A C 1
ATOM 598 O O . PRO A 1 74 ? 18.454 -3.409 -1.046 1.00 97.88 74 PRO A O 1
ATOM 601 N N . PHE A 1 75 ? 16.501 -3.101 -0.002 1.00 97.00 75 PHE A N 1
ATOM 602 C CA . PHE A 1 75 ? 15.695 -3.208 -1.222 1.00 97.00 75 PHE A CA 1
ATOM 603 C C . PHE A 1 75 ? 15.945 -2.038 -2.175 1.00 97.00 75 PHE A C 1
ATOM 605 O O . PHE A 1 75 ? 15.979 -2.219 -3.386 1.00 97.00 75 PHE A O 1
ATOM 612 N N . ARG A 1 76 ? 16.210 -0.847 -1.634 1.00 95.44 76 ARG A N 1
ATOM 613 C CA . ARG A 1 76 ? 16.582 0.331 -2.430 1.00 95.44 76 ARG A CA 1
ATOM 614 C C . ARG A 1 76 ? 17.998 0.248 -2.993 1.00 95.44 76 ARG A C 1
ATOM 616 O O . ARG A 1 76 ? 18.295 0.894 -3.993 1.00 95.44 76 ARG A O 1
ATOM 623 N N . GLU A 1 77 ? 18.886 -0.483 -2.327 1.00 96.25 77 GLU A N 1
ATOM 624 C CA . GLU A 1 77 ? 20.215 -0.787 -2.862 1.00 96.25 77 GLU A CA 1
ATOM 625 C C . GLU A 1 77 ? 20.133 -1.834 -3.974 1.00 96.25 77 GLU A C 1
ATOM 627 O O . GLU A 1 77 ? 20.824 -1.703 -4.983 1.00 96.25 77 GLU A O 1
ATOM 632 N N . LEU A 1 78 ? 19.254 -2.830 -3.814 1.00 95.69 78 LEU A N 1
ATOM 633 C CA . LEU A 1 78 ? 18.968 -3.836 -4.835 1.00 95.69 78 LEU A CA 1
ATOM 634 C C . LEU A 1 78 ? 18.312 -3.220 -6.079 1.00 95.69 78 LEU A C 1
ATOM 636 O O . LEU A 1 78 ? 18.683 -3.568 -7.198 1.00 95.69 78 LEU A O 1
ATOM 640 N N . PHE A 1 79 ? 17.390 -2.275 -5.880 1.00 94.75 79 PHE A N 1
ATOM 641 C CA . PHE A 1 79 ? 16.690 -1.546 -6.935 1.00 94.75 79 PHE A CA 1
ATOM 642 C C . PHE A 1 79 ? 17.066 -0.059 -6.899 1.00 94.75 79 PHE A C 1
ATOM 644 O O . PHE A 1 79 ? 16.314 0.771 -6.386 1.00 94.75 79 PHE A O 1
ATOM 651 N N . PRO A 1 80 ? 18.240 0.329 -7.423 1.00 94.50 80 PRO A N 1
ATOM 652 C CA . PRO A 1 80 ? 18.679 1.714 -7.377 1.00 94.50 80 PRO A CA 1
ATOM 653 C C . PRO A 1 80 ? 17.869 2.594 -8.335 1.00 94.50 80 PRO A C 1
ATOM 655 O O . PRO A 1 80 ? 17.634 2.239 -9.490 1.00 94.50 80 PRO A O 1
ATOM 658 N N . HIS A 1 81 ? 17.499 3.789 -7.875 1.00 93.12 81 HIS A N 1
ATOM 659 C CA . HIS A 1 81 ? 16.851 4.812 -8.699 1.00 93.12 81 HIS A CA 1
ATOM 660 C C . HIS A 1 81 ? 17.663 5.158 -9.953 1.00 93.12 81 HIS A C 1
ATOM 662 O O . HIS A 1 81 ? 18.836 5.534 -9.854 1.00 93.12 81 HIS A O 1
ATOM 668 N N . GLY A 1 82 ? 16.987 5.214 -11.102 1.00 89.94 82 GLY A N 1
ATOM 669 C CA . GLY A 1 82 ? 17.573 5.672 -12.361 1.00 89.94 82 GLY A CA 1
ATOM 670 C C . GLY A 1 82 ? 18.536 4.672 -12.999 1.00 89.94 82 GLY A C 1
ATOM 671 O O . GLY A 1 82 ? 19.341 5.075 -13.840 1.00 89.94 82 GLY A O 1
ATOM 672 N N . ALA A 1 83 ? 18.473 3.396 -12.605 1.00 91.69 83 ALA A N 1
ATOM 673 C CA . ALA A 1 83 ? 19.007 2.320 -13.431 1.00 91.69 83 ALA A CA 1
ATOM 674 C C . ALA A 1 83 ? 18.243 2.231 -14.768 1.00 91.69 83 ALA A C 1
ATOM 676 O O . ALA A 1 83 ? 17.264 2.945 -14.990 1.00 91.69 83 ALA A O 1
ATOM 677 N N . ASP A 1 84 ? 18.710 1.380 -15.680 1.00 90.62 84 ASP A N 1
ATOM 678 C CA . ASP A 1 84 ? 18.183 1.284 -17.050 1.00 90.62 84 ASP A CA 1
ATOM 679 C C . ASP A 1 84 ? 16.883 0.460 -17.133 1.00 90.62 84 ASP A C 1
ATOM 681 O O . ASP A 1 84 ? 16.760 -0.455 -17.945 1.00 90.62 84 ASP A O 1
ATOM 685 N N . TYR A 1 85 ? 15.922 0.771 -16.259 1.00 91.00 85 TYR A N 1
ATOM 686 C CA . TYR A 1 85 ? 14.619 0.119 -16.239 1.00 91.00 85 TYR A CA 1
ATOM 687 C C . TYR A 1 85 ? 13.80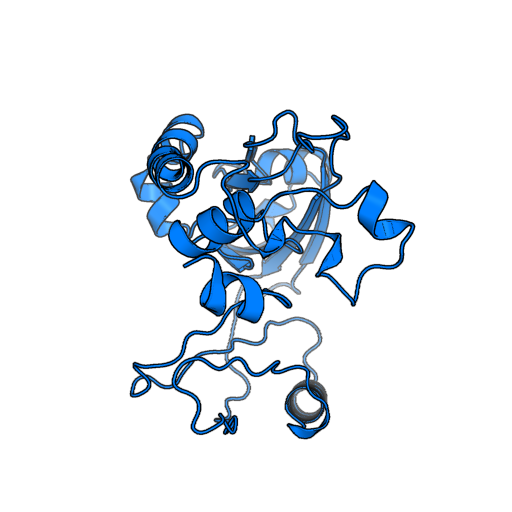2 0.519 -17.468 1.00 91.00 85 TYR A C 1
ATOM 689 O O . TYR A 1 85 ? 13.657 1.705 -17.786 1.00 91.00 85 TYR A O 1
ATOM 697 N N . GLN A 1 86 ? 13.197 -0.452 -18.141 1.00 87.69 86 GLN A N 1
ATOM 698 C CA . GLN A 1 86 ? 12.301 -0.210 -19.263 1.00 87.69 86 GLN A CA 1
ATOM 699 C C . GLN A 1 86 ? 11.041 0.539 -18.847 1.00 87.69 86 GLN A C 1
ATOM 701 O O . GLN A 1 86 ? 10.550 1.359 -19.626 1.00 87.69 86 GLN A O 1
ATOM 706 N N . HIS A 1 87 ? 10.545 0.323 -17.627 1.00 87.56 87 HIS A N 1
ATOM 707 C CA . HIS A 1 87 ? 9.446 1.119 -17.082 1.00 87.56 87 HIS A CA 1
ATOM 708 C C . HIS A 1 87 ? 9.740 2.633 -17.127 1.00 87.56 87 HIS A C 1
ATOM 710 O O . HIS A 1 87 ? 8.862 3.434 -17.454 1.00 87.56 87 HIS A O 1
ATOM 716 N N . ASP A 1 88 ? 10.992 3.037 -16.901 1.00 90.44 88 ASP A N 1
ATOM 717 C CA . ASP A 1 88 ? 11.397 4.447 -16.908 1.00 90.44 88 ASP A CA 1
ATOM 718 C C . ASP A 1 88 ? 11.647 4.994 -18.327 1.00 90.44 88 ASP A C 1
ATOM 720 O O . ASP A 1 88 ? 11.802 6.204 -18.533 1.00 90.44 88 ASP A O 1
ATOM 724 N N . GLN A 1 89 ? 11.617 4.135 -19.351 1.00 89.69 89 GLN A N 1
ATOM 725 C CA . GLN A 1 89 ? 11.680 4.529 -20.755 1.00 89.69 89 GLN A CA 1
ATOM 726 C C . GLN A 1 89 ? 10.300 5.003 -21.240 1.00 89.69 89 GLN A C 1
ATOM 728 O O . GLN A 1 89 ? 9.644 4.365 -22.062 1.00 89.69 89 GLN A O 1
ATOM 733 N N . LEU A 1 90 ? 9.876 6.190 -20.788 1.00 88.00 90 LEU A N 1
ATOM 734 C CA . LEU A 1 90 ? 8.529 6.760 -21.002 1.00 88.00 90 LEU A CA 1
ATOM 735 C C . LEU A 1 90 ? 8.052 6.799 -22.468 1.00 88.00 90 LEU A C 1
ATOM 737 O O . LEU A 1 90 ? 6.856 6.868 -22.744 1.00 88.00 90 LEU A O 1
ATOM 741 N N . HIS A 1 91 ? 8.965 6.765 -23.439 1.00 86.62 91 HIS A N 1
ATOM 742 C CA . HIS A 1 91 ? 8.615 6.701 -24.857 1.00 86.62 91 HIS A CA 1
ATOM 743 C C . HIS A 1 91 ? 7.995 5.351 -25.273 1.00 86.62 91 HIS A C 1
ATOM 745 O O . HIS A 1 91 ? 7.217 5.323 -26.233 1.00 86.62 91 HIS A O 1
ATOM 751 N N . LEU A 1 92 ? 8.296 4.273 -24.541 1.00 84.88 92 LEU A N 1
ATOM 752 C CA . LEU A 1 92 ? 7.736 2.930 -24.712 1.00 84.88 92 LEU A CA 1
ATOM 753 C C . LEU A 1 92 ? 6.344 2.783 -24.072 1.00 84.88 92 LEU A C 1
ATOM 755 O O . LEU A 1 92 ? 5.572 1.926 -24.504 1.00 84.88 92 LEU A O 1
ATOM 759 N N . ARG A 1 93 ? 5.991 3.658 -23.118 1.00 83.06 93 ARG A N 1
ATOM 760 C CA . ARG A 1 93 ? 4.713 3.673 -22.382 1.00 83.06 93 ARG A CA 1
ATOM 761 C C . ARG A 1 93 ? 3.560 4.235 -23.226 1.00 83.06 93 ARG A C 1
ATOM 763 O O . ARG A 1 93 ? 3.291 5.441 -23.250 1.00 83.06 93 ARG A O 1
ATOM 770 N N . LYS A 1 94 ? 2.927 3.373 -24.031 1.00 82.81 94 LYS A N 1
ATOM 771 C CA . LYS A 1 94 ? 1.888 3.724 -25.029 1.00 82.81 94 LYS A CA 1
ATOM 772 C C . LYS A 1 94 ? 0.556 4.179 -24.427 1.00 82.81 94 LYS A C 1
ATOM 774 O O . LYS A 1 94 ? -0.198 4.862 -25.110 1.00 82.81 94 LYS A O 1
ATOM 779 N N . GLU A 1 95 ? 0.288 3.816 -23.187 1.00 80.06 95 GLU A N 1
ATOM 780 C CA . GLU A 1 95 ? -0.868 4.224 -22.397 1.00 80.06 95 GLU A CA 1
ATOM 781 C C . GLU A 1 95 ? -0.798 5.690 -21.950 1.00 80.06 95 GLU A C 1
ATOM 783 O O . GLU A 1 95 ? -1.829 6.337 -21.771 1.00 80.06 95 GLU A O 1
ATOM 788 N N . LEU A 1 96 ? 0.413 6.240 -21.821 1.00 83.12 96 LEU A N 1
ATOM 789 C CA . LEU A 1 96 ? 0.606 7.634 -21.455 1.00 83.12 96 LEU A CA 1
ATOM 790 C C . LEU A 1 96 ? 0.458 8.523 -22.684 1.00 83.12 96 LEU A C 1
ATOM 792 O O . LEU A 1 96 ? 1.190 8.390 -23.674 1.00 83.12 96 LEU A O 1
ATOM 796 N N . SER A 1 97 ? -0.426 9.511 -22.579 1.00 88.25 97 SER A N 1
ATOM 797 C CA . SER A 1 97 ? -0.469 10.611 -23.535 1.00 88.25 97 SER A CA 1
ATOM 798 C C . SER A 1 97 ? 0.873 11.363 -23.567 1.00 88.25 97 SER A C 1
ATOM 800 O O . SER A 1 97 ? 1.609 11.390 -22.575 1.00 88.25 97 SER A O 1
ATOM 802 N N . PRO A 1 98 ? 1.195 12.065 -24.670 1.00 89.50 98 PRO A N 1
ATOM 803 C CA . PRO A 1 98 ? 2.406 12.882 -24.745 1.00 89.50 98 PRO A CA 1
ATOM 804 C C . PRO A 1 98 ? 2.527 13.931 -23.632 1.00 89.50 98 PRO A C 1
ATOM 806 O O . PRO A 1 98 ? 3.639 14.331 -23.298 1.00 89.50 98 PRO A O 1
ATOM 809 N N . GLN A 1 99 ? 1.402 14.392 -23.074 1.00 89.62 99 GLN A N 1
ATOM 810 C CA . GLN A 1 99 ? 1.389 15.319 -21.945 1.00 89.62 99 GLN A CA 1
ATOM 811 C C . GLN A 1 99 ? 1.734 14.606 -20.634 1.00 89.62 99 GLN A C 1
ATOM 813 O O . GLN A 1 99 ? 2.597 15.095 -19.913 1.00 89.62 99 GLN A O 1
ATOM 818 N N . GLN A 1 100 ? 1.134 13.441 -20.366 1.00 87.94 100 GLN A N 1
ATOM 819 C CA . GLN A 1 100 ? 1.432 12.642 -19.170 1.00 87.94 100 GLN A CA 1
ATOM 820 C C . GLN A 1 100 ? 2.906 12.229 -19.118 1.00 87.94 100 GLN A C 1
ATOM 822 O O . GLN A 1 100 ? 3.545 12.391 -18.088 1.00 87.94 100 GLN A O 1
ATOM 827 N N . ARG A 1 101 ? 3.499 11.825 -20.250 1.00 88.56 101 ARG A N 1
ATOM 828 C CA . ARG A 1 101 ? 4.929 11.459 -20.326 1.00 88.56 101 ARG A CA 1
ATOM 829 C C . ARG A 1 101 ? 5.897 12.571 -19.911 1.00 88.56 101 ARG A C 1
ATOM 831 O O . ARG A 1 101 ? 7.066 12.292 -19.693 1.00 88.56 101 ARG A O 1
ATOM 838 N N . ARG A 1 102 ? 5.467 13.835 -19.870 1.00 86.12 102 ARG A N 1
ATOM 839 C CA . ARG A 1 102 ? 6.331 14.950 -19.438 1.00 86.12 102 ARG A CA 1
ATOM 840 C C . ARG A 1 102 ? 6.399 15.091 -17.923 1.00 86.12 102 ARG A C 1
ATOM 842 O O . ARG A 1 102 ? 7.318 15.733 -17.432 1.00 86.12 102 ARG A O 1
ATOM 849 N N . THR A 1 103 ? 5.404 14.563 -17.220 1.00 86.00 103 THR A N 1
ATOM 850 C CA . THR A 1 103 ? 5.242 14.701 -15.768 1.00 86.00 103 THR A CA 1
ATOM 851 C C . THR A 1 103 ? 5.285 13.359 -15.046 1.00 86.00 103 THR A C 1
ATOM 853 O O . THR A 1 103 ? 5.346 13.337 -13.820 1.00 86.00 103 THR A O 1
ATOM 856 N N . GLU A 1 104 ? 5.232 12.252 -15.787 1.00 87.38 104 GLU A N 1
ATOM 857 C CA . GLU A 1 104 ? 5.353 10.907 -15.240 1.00 87.38 104 GLU A CA 1
ATOM 858 C C . GLU A 1 104 ? 6.725 10.729 -14.570 1.00 87.38 104 GLU A C 1
ATOM 860 O O . GLU A 1 104 ? 7.746 11.007 -15.208 1.00 87.38 104 GLU A O 1
ATOM 865 N N . PRO A 1 105 ? 6.777 10.293 -13.300 1.00 89.94 105 PRO A N 1
ATOM 866 C CA . PRO A 1 105 ? 8.042 10.018 -12.637 1.00 89.94 105 PRO A CA 1
ATOM 867 C C . PRO A 1 105 ? 8.706 8.764 -13.209 1.00 89.94 105 PRO A C 1
ATOM 869 O O . PRO A 1 105 ? 8.046 7.795 -13.583 1.00 89.94 105 PRO A O 1
ATOM 872 N N . ARG A 1 106 ? 10.036 8.761 -13.192 1.00 92.06 106 ARG A N 1
ATOM 873 C CA . ARG A 1 106 ? 10.846 7.554 -13.371 1.00 92.06 106 ARG A CA 1
ATOM 874 C C . ARG A 1 106 ? 11.022 6.876 -12.016 1.00 92.06 106 ARG A C 1
ATOM 876 O O . ARG A 1 106 ? 11.893 7.253 -11.234 1.00 92.06 106 ARG A O 1
ATOM 883 N N . ASN A 1 107 ? 10.094 5.985 -11.688 1.00 92.75 107 ASN A N 1
ATOM 884 C CA . ASN A 1 107 ? 9.961 5.388 -10.361 1.00 92.75 107 ASN A CA 1
ATOM 885 C C . ASN A 1 107 ? 9.865 3.855 -10.397 1.00 92.75 107 ASN A C 1
ATOM 887 O O . ASN A 1 107 ? 9.318 3.257 -9.467 1.00 92.75 107 ASN A O 1
ATOM 891 N N . ALA A 1 108 ? 10.408 3.213 -11.438 1.00 92.62 108 ALA A N 1
ATOM 892 C CA . ALA A 1 108 ? 10.500 1.755 -11.508 1.00 92.62 108 ALA A CA 1
ATOM 893 C C . ALA A 1 108 ? 11.140 1.161 -10.242 1.00 92.62 108 ALA A C 1
ATOM 895 O O . ALA A 1 108 ? 10.628 0.197 -9.679 1.00 92.62 108 ALA A O 1
ATOM 896 N N . ASP A 1 109 ? 12.191 1.804 -9.725 1.00 94.50 109 ASP A N 1
ATOM 897 C CA . ASP A 1 109 ? 12.844 1.428 -8.470 1.00 94.50 109 ASP A CA 1
ATOM 898 C C . ASP A 1 109 ? 11.877 1.384 -7.280 1.00 94.50 109 ASP A C 1
ATOM 900 O O . ASP A 1 109 ? 11.959 0.488 -6.442 1.00 94.50 109 ASP A O 1
ATOM 904 N N . SER A 1 110 ? 10.940 2.330 -7.209 1.00 95.12 110 SER A N 1
ATOM 905 C CA . SER A 1 110 ? 9.942 2.406 -6.143 1.00 95.12 110 SER A CA 1
ATOM 906 C C . SER A 1 110 ? 8.910 1.289 -6.258 1.00 95.12 110 SER A C 1
ATOM 908 O O . SER A 1 110 ? 8.527 0.727 -5.237 1.00 95.12 110 SER A O 1
ATOM 910 N N . HIS A 1 111 ? 8.491 0.927 -7.473 1.00 93.19 111 HIS A N 1
ATOM 911 C CA . HIS A 1 111 ? 7.617 -0.229 -7.693 1.00 93.19 111 HIS A CA 1
ATOM 912 C C . HIS A 1 111 ? 8.313 -1.541 -7.306 1.00 93.19 111 HIS A C 1
ATOM 914 O O . HIS A 1 111 ? 7.746 -2.350 -6.576 1.00 93.19 111 HIS A O 1
ATOM 920 N N . LEU A 1 112 ? 9.557 -1.740 -7.746 1.00 92.12 112 LEU A N 1
ATOM 921 C CA . LEU A 1 112 ? 10.323 -2.949 -7.430 1.00 92.12 112 LEU A CA 1
ATOM 922 C C . LEU A 1 112 ? 10.652 -3.043 -5.937 1.00 92.12 112 LEU A C 1
ATOM 924 O O . LEU A 1 112 ? 10.556 -4.116 -5.353 1.00 92.12 112 LEU A O 1
ATOM 928 N N . THR A 1 113 ? 10.967 -1.916 -5.293 1.00 95.06 113 THR A N 1
ATOM 929 C CA . THR A 1 113 ? 11.149 -1.853 -3.837 1.00 95.06 113 THR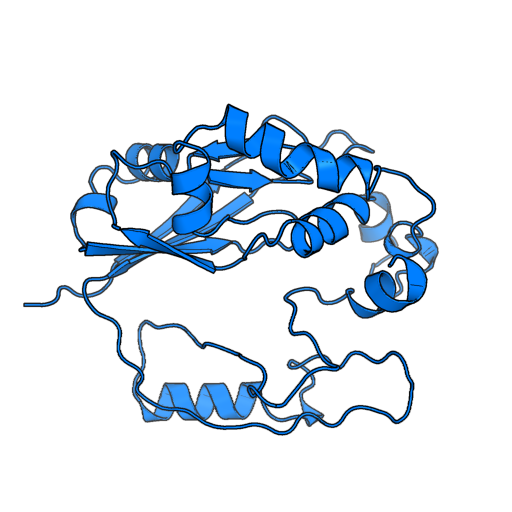 A CA 1
ATOM 930 C C . THR A 1 113 ? 9.847 -2.189 -3.111 1.00 95.06 113 THR A C 1
ATOM 932 O O . THR A 1 113 ? 9.890 -2.927 -2.131 1.00 95.06 113 THR A O 1
ATOM 935 N N . PHE A 1 114 ? 8.696 -1.700 -3.587 1.00 94.31 114 PHE A N 1
ATOM 936 C CA . PHE A 1 114 ? 7.388 -2.006 -2.998 1.00 94.31 114 PHE A CA 1
ATOM 937 C C . PHE A 1 114 ? 7.129 -3.516 -2.978 1.00 94.31 114 PHE A C 1
ATOM 939 O O . PHE A 1 114 ? 6.911 -4.087 -1.913 1.00 94.31 114 PHE A O 1
ATOM 946 N N . ILE A 1 115 ? 7.261 -4.163 -4.140 1.00 90.31 115 ILE A N 1
ATOM 947 C CA . ILE A 1 115 ? 7.083 -5.613 -4.302 1.00 90.31 115 ILE A CA 1
ATOM 948 C C . ILE A 1 115 ? 8.143 -6.372 -3.492 1.00 90.31 115 ILE A C 1
ATOM 950 O O . ILE A 1 115 ? 7.817 -7.235 -2.682 1.00 90.31 115 ILE A O 1
ATOM 954 N N . GLY A 1 116 ? 9.421 -6.039 -3.679 1.00 91.12 116 GLY A N 1
ATOM 955 C CA . GLY A 1 116 ? 10.537 -6.778 -3.094 1.00 91.12 116 GLY A CA 1
ATOM 956 C C . GLY A 1 116 ? 10.591 -6.715 -1.569 1.00 91.12 116 GLY A C 1
ATOM 957 O O . GLY A 1 116 ? 10.999 -7.690 -0.944 1.00 91.12 116 GLY A O 1
ATOM 958 N N . SER A 1 117 ? 10.159 -5.600 -0.970 1.00 94.00 117 SER A N 1
ATOM 959 C CA . SER A 1 117 ? 10.114 -5.432 0.491 1.00 94.00 117 SER A CA 1
ATOM 960 C C . SER A 1 117 ? 8.881 -6.044 1.155 1.00 94.00 117 SER A C 1
ATOM 962 O O . SER A 1 117 ? 8.825 -6.080 2.384 1.00 94.00 117 SER A O 1
ATOM 964 N N . GLY A 1 118 ? 7.918 -6.540 0.370 1.00 92.75 118 GLY A N 1
ATOM 965 C CA . GLY A 1 118 ? 6.664 -7.080 0.889 1.00 92.75 118 GLY A CA 1
ATOM 966 C C . GLY A 1 118 ? 5.747 -6.003 1.467 1.00 92.75 118 GLY A C 1
ATOM 967 O O . GLY A 1 118 ? 5.048 -6.263 2.441 1.00 92.75 118 GLY A O 1
ATOM 968 N N . LEU A 1 119 ? 5.780 -4.784 0.915 1.00 95.56 119 LEU A N 1
ATOM 969 C CA . LEU A 1 119 ? 4.778 -3.778 1.255 1.00 95.56 119 LEU A CA 1
ATOM 970 C C . LEU A 1 119 ? 3.425 -4.178 0.673 1.00 95.56 119 LEU A C 1
ATOM 972 O O . LEU A 1 119 ? 3.323 -4.663 -0.453 1.00 95.56 119 LEU A O 1
ATOM 976 N N . GLU A 1 120 ? 2.377 -3.898 1.432 1.00 94.75 120 GLU A N 1
ATOM 977 C CA . GLU A 1 120 ? 1.010 -4.240 1.085 1.00 94.75 120 GLU A CA 1
ATOM 978 C C . GLU A 1 120 ? 0.139 -2.997 0.933 1.00 94.75 120 GLU A C 1
ATOM 980 O O . GLU A 1 120 ? 0.319 -1.963 1.589 1.00 94.75 120 GLU A O 1
ATOM 985 N N . ASN A 1 121 ? -0.856 -3.105 0.054 1.00 93.94 121 ASN A N 1
ATOM 986 C CA . ASN A 1 121 ? -1.869 -2.072 -0.102 1.00 93.94 121 ASN A CA 1
ATOM 987 C C . ASN A 1 121 ? -2.845 -2.046 1.072 1.00 93.94 121 ASN A C 1
ATOM 989 O O . ASN A 1 121 ? -3.343 -0.974 1.400 1.00 93.94 121 ASN A O 1
ATOM 993 N N . CYS A 1 122 ? -3.146 -3.197 1.669 1.00 95.19 122 CYS A N 1
ATOM 994 C CA . CYS A 1 122 ? -4.162 -3.319 2.705 1.00 95.19 122 CYS A CA 1
ATOM 995 C C . CYS A 1 122 ? -3.616 -4.104 3.894 1.00 95.19 122 CYS A C 1
ATOM 997 O O . CYS A 1 122 ? -3.267 -5.261 3.723 1.00 95.19 122 CYS A O 1
ATOM 999 N N . VAL A 1 123 ? -3.596 -3.511 5.088 1.00 96.81 123 VAL A N 1
ATOM 1000 C CA . VAL A 1 123 ? -3.149 -4.188 6.321 1.00 96.81 123 VAL A CA 1
ATOM 1001 C C . VAL A 1 123 ? -4.142 -3.969 7.452 1.00 96.81 123 VAL A C 1
ATOM 1003 O O . VAL A 1 123 ? -4.785 -2.923 7.529 1.00 96.81 123 VAL A O 1
ATOM 1006 N N . THR A 1 124 ? -4.270 -4.954 8.335 1.00 97.19 124 THR A N 1
ATOM 1007 C CA . THR A 1 124 ? -5.117 -4.871 9.534 1.00 97.19 124 THR A CA 1
ATOM 1008 C C . THR A 1 124 ? -4.247 -4.731 10.772 1.00 97.19 124 THR A C 1
ATOM 1010 O O . THR A 1 124 ? -3.252 -5.441 10.906 1.00 97.19 124 THR A O 1
ATOM 1013 N N . TYR A 1 125 ? -4.611 -3.799 11.647 1.00 97.69 125 TYR A N 1
ATOM 1014 C CA . TYR A 1 125 ? -3.969 -3.570 12.938 1.00 97.69 125 TYR A CA 1
ATOM 1015 C C . TYR A 1 125 ? -5.046 -3.411 14.015 1.00 97.69 125 TYR A C 1
ATOM 1017 O O . TYR A 1 125 ? -6.095 -2.824 13.723 1.00 97.69 125 TYR A O 1
ATOM 1025 N N . PRO A 1 126 ? -4.748 -3.772 15.276 1.00 96.44 126 PRO A N 1
ATOM 1026 C CA . PRO A 1 126 ? -5.590 -3.386 16.396 1.00 96.44 126 PRO A CA 1
ATOM 1027 C C . PRO A 1 126 ? -5.755 -1.869 16.430 1.00 96.44 126 PRO A C 1
ATOM 1029 O O . PRO A 1 126 ? -4.766 -1.124 16.434 1.00 96.44 126 PRO A O 1
ATOM 1032 N N . SER A 1 127 ? -7.004 -1.417 16.455 1.00 96.69 127 SER A N 1
ATOM 1033 C CA . SER A 1 127 ? -7.344 -0.002 16.378 1.00 96.69 127 SER A CA 1
ATOM 1034 C C . SER A 1 127 ? -6.963 0.682 17.689 1.00 96.69 127 SER A C 1
ATOM 1036 O O . SER A 1 127 ? -7.568 0.464 18.738 1.00 96.69 127 SER A O 1
ATOM 1038 N N . SER A 1 128 ? -5.885 1.466 17.659 1.00 94.81 128 SER A N 1
ATOM 1039 C CA . SER A 1 128 ? -5.405 2.195 18.830 1.00 94.81 128 SER A CA 1
ATOM 1040 C C . SER A 1 128 ? -4.551 3.396 18.424 1.00 94.81 128 SER A C 1
ATOM 1042 O O . SER A 1 128 ? -3.561 3.211 17.713 1.00 94.81 128 SER A O 1
ATOM 1044 N N . PRO A 1 129 ? -4.835 4.607 18.942 1.00 93.31 129 PRO A N 1
ATOM 1045 C CA . PRO A 1 129 ? -4.025 5.789 18.645 1.00 93.31 129 PRO A CA 1
ATOM 1046 C C . PRO A 1 129 ? -2.610 5.713 19.236 1.00 93.31 129 PRO A C 1
ATOM 1048 O O . PRO A 1 129 ? -1.704 6.402 18.782 1.00 93.31 129 PRO A O 1
ATOM 1051 N N . ALA A 1 130 ? -2.391 4.861 20.243 1.00 92.00 130 ALA A N 1
ATOM 1052 C CA . ALA A 1 130 ? -1.082 4.676 20.866 1.00 92.00 130 ALA A CA 1
ATOM 1053 C C . ALA A 1 130 ? -0.129 3.797 20.038 1.00 92.00 130 ALA A C 1
ATOM 1055 O O . ALA A 1 130 ? 1.052 3.695 20.374 1.00 92.00 130 ALA A O 1
ATOM 1056 N N . ARG A 1 131 ? -0.635 3.124 19.000 1.00 91.88 131 ARG A N 1
ATOM 1057 C CA . ARG A 1 131 ? 0.148 2.242 18.135 1.00 91.88 131 ARG A CA 1
ATOM 1058 C C . ARG A 1 131 ? 0.405 2.945 16.807 1.00 91.88 131 ARG A C 1
ATOM 1060 O O . ARG A 1 131 ? -0.568 3.296 16.147 1.00 91.88 131 ARG A O 1
ATOM 1067 N N . PRO A 1 132 ? 1.662 3.141 16.387 1.00 95.38 132 PRO A N 1
ATOM 1068 C CA . PRO A 1 132 ? 1.933 3.752 15.098 1.00 95.38 132 PRO A CA 1
ATOM 1069 C C . PRO A 1 132 ? 1.613 2.774 13.966 1.00 95.38 132 PRO A C 1
ATOM 1071 O O . PRO A 1 132 ? 1.897 1.576 14.060 1.00 95.38 132 PRO A O 1
ATOM 1074 N N . VAL A 1 133 ? 1.070 3.301 12.870 1.00 97.94 133 VAL A N 1
ATOM 1075 C CA . VAL A 1 133 ? 0.896 2.556 11.617 1.00 97.94 133 VAL A CA 1
ATOM 1076 C C . VAL A 1 133 ? 1.599 3.327 10.521 1.00 97.94 133 VAL A C 1
ATOM 1078 O O . VAL A 1 133 ? 1.176 4.413 10.123 1.00 97.94 133 VAL A O 1
ATOM 1081 N N . PHE A 1 134 ? 2.711 2.774 10.048 1.00 98.12 134 PHE A N 1
ATOM 1082 C CA . PHE A 1 134 ? 3.581 3.478 9.122 1.00 98.12 134 PHE A CA 1
ATOM 1083 C C . PHE A 1 134 ? 3.167 3.254 7.671 1.00 98.12 134 PHE A C 1
ATOM 1085 O O . PHE A 1 134 ? 3.294 2.151 7.142 1.00 98.12 134 PHE A O 1
ATOM 1092 N N . PHE A 1 135 ? 2.741 4.327 7.008 1.00 98.38 135 PHE A N 1
ATOM 1093 C CA . PHE A 1 135 ? 2.704 4.391 5.555 1.00 98.38 135 PHE A CA 1
ATOM 1094 C C . PHE A 1 135 ? 4.115 4.667 5.039 1.00 98.38 135 PHE A C 1
ATOM 1096 O O . PHE A 1 135 ? 4.693 5.726 5.299 1.00 98.38 135 PHE A O 1
ATOM 1103 N N . VAL A 1 136 ? 4.669 3.712 4.305 1.00 98.38 136 VAL A N 1
ATOM 1104 C CA . VAL A 1 136 ? 5.956 3.835 3.628 1.00 98.38 136 VAL A CA 1
ATOM 1105 C C . VAL A 1 136 ? 5.700 4.348 2.220 1.00 98.38 136 VAL A C 1
ATOM 1107 O O . VAL A 1 136 ? 5.128 3.638 1.398 1.00 98.38 136 VAL A O 1
ATOM 1110 N N . ASP A 1 137 ? 6.130 5.571 1.929 1.00 97.94 137 ASP A N 1
ATOM 1111 C CA . ASP A 1 137 ? 6.146 6.117 0.575 1.00 97.94 137 ASP A CA 1
ATOM 1112 C C . ASP A 1 137 ? 7.529 5.933 -0.034 1.00 97.94 137 ASP A C 1
ATOM 1114 O O . ASP A 1 137 ? 8.530 6.291 0.583 1.00 97.94 137 ASP A O 1
ATOM 1118 N N . LEU A 1 138 ? 7.603 5.390 -1.244 1.00 97.31 138 LEU A N 1
ATOM 1119 C CA . LEU A 1 138 ? 8.861 5.159 -1.954 1.00 97.31 138 LEU A CA 1
ATOM 1120 C C . LEU A 1 138 ? 9.103 6.178 -3.074 1.00 97.31 138 LEU A C 1
ATOM 1122 O O . LEU A 1 138 ? 10.175 6.180 -3.689 1.00 97.31 138 LEU A O 1
ATOM 1126 N N . ASP A 1 139 ? 8.118 7.028 -3.356 1.00 96.06 139 ASP A N 1
ATOM 1127 C CA . ASP A 1 139 ? 8.134 8.014 -4.432 1.00 96.06 139 ASP A CA 1
ATOM 1128 C C . ASP A 1 139 ? 7.398 9.307 -4.028 1.00 96.06 139 ASP A C 1
ATOM 1130 O O . ASP A 1 139 ? 6.644 9.881 -4.806 1.00 96.06 139 ASP A O 1
ATOM 1134 N N . GLY A 1 140 ? 7.552 9.759 -2.784 1.00 96.44 140 GLY A N 1
ATOM 1135 C CA . GLY A 1 140 ? 6.763 10.861 -2.224 1.00 96.44 140 GLY A CA 1
ATOM 1136 C C . GLY A 1 140 ? 7.100 12.241 -2.799 1.00 96.44 140 GLY A C 1
ATOM 1137 O O . GLY A 1 140 ? 6.251 13.130 -2.871 1.00 96.44 140 GLY A O 1
ATOM 1138 N N . ILE A 1 141 ? 8.333 12.398 -3.278 1.00 96.56 141 ILE A N 1
ATOM 1139 C CA . ILE A 1 141 ? 8.821 13.549 -4.035 1.00 96.56 141 ILE A CA 1
ATOM 1140 C C . ILE A 1 141 ? 9.400 13.014 -5.334 1.00 96.56 141 ILE A C 1
ATOM 1142 O O . ILE A 1 141 ? 10.344 12.217 -5.313 1.00 96.56 141 ILE A O 1
ATOM 1146 N N . ASN A 1 142 ? 8.862 13.486 -6.455 1.00 92.12 142 ASN A N 1
ATOM 1147 C CA . ASN A 1 142 ? 9.363 13.126 -7.771 1.00 92.12 142 ASN A CA 1
ATOM 1148 C C . ASN A 1 142 ? 10.801 13.652 -7.930 1.00 92.12 142 ASN A C 1
ATOM 1150 O O . ASN A 1 142 ? 11.066 14.844 -7.764 1.00 92.12 142 ASN A O 1
ATOM 1154 N N . LYS A 1 143 ? 11.751 12.764 -8.244 1.00 89.81 143 LYS A N 1
ATOM 1155 C CA . LYS A 1 143 ? 13.165 13.143 -8.394 1.00 89.81 143 LYS A CA 1
ATOM 1156 C C . LYS A 1 143 ? 13.436 14.067 -9.573 1.00 89.81 143 LYS A C 1
ATOM 1158 O O . LYS A 1 143 ? 14.403 14.820 -9.512 1.00 89.81 143 LYS A O 1
ATOM 1163 N N . ASP A 1 144 ? 12.635 13.982 -10.628 1.00 87.38 144 ASP A N 1
ATOM 1164 C CA . ASP A 1 144 ? 12.912 14.662 -11.891 1.00 87.38 144 ASP A CA 1
ATOM 1165 C C . ASP A 1 144 ? 12.425 16.111 -11.889 1.00 87.38 144 ASP A C 1
ATOM 1167 O O . ASP A 1 144 ? 13.056 16.975 -12.496 1.00 87.38 144 ASP A O 1
ATOM 1171 N N . ASN A 1 145 ? 11.315 16.389 -11.203 1.00 89.44 145 ASN A N 1
ATOM 1172 C CA . ASN A 1 145 ? 10.704 17.719 -11.183 1.00 89.44 145 ASN A CA 1
ATOM 1173 C C . ASN A 1 145 ? 10.512 18.312 -9.775 1.00 89.44 145 ASN A C 1
ATOM 1175 O O . ASN A 1 145 ? 10.100 19.462 -9.668 1.00 89.44 145 ASN A O 1
ATOM 1179 N N . HIS A 1 146 ? 10.855 17.569 -8.716 1.00 91.31 146 HIS A N 1
ATOM 1180 C CA . HIS A 1 146 ? 10.709 17.959 -7.308 1.00 91.31 146 HIS A CA 1
ATOM 1181 C C . HIS A 1 146 ? 9.270 18.195 -6.828 1.00 91.31 146 HIS A C 1
ATOM 1183 O O . HIS A 1 146 ? 9.076 18.687 -5.714 1.00 91.31 146 HIS A O 1
ATOM 1189 N N . ASP A 1 147 ? 8.265 17.805 -7.613 1.00 92.81 147 ASP A N 1
ATOM 1190 C CA . ASP A 1 147 ? 6.875 17.892 -7.187 1.00 92.81 147 ASP A CA 1
ATOM 1191 C C . ASP A 1 147 ? 6.628 16.929 -6.021 1.00 92.81 147 ASP A C 1
ATOM 1193 O O . ASP A 1 147 ? 6.969 15.740 -6.070 1.00 92.81 147 ASP A O 1
ATOM 1197 N N . ARG A 1 148 ? 6.006 17.455 -4.963 1.00 94.75 148 ARG A N 1
ATOM 1198 C CA . ARG A 1 148 ? 5.508 16.648 -3.848 1.00 94.75 148 ARG A CA 1
ATOM 1199 C C . ARG A 1 148 ? 4.218 15.969 -4.274 1.00 94.75 148 ARG A C 1
ATOM 1201 O O . ARG A 1 148 ? 3.320 16.619 -4.811 1.00 94.75 148 ARG A O 1
ATOM 1208 N N . ARG A 1 149 ? 4.120 14.668 -4.024 1.00 93.19 149 ARG A N 1
ATOM 1209 C CA . ARG A 1 149 ? 2.917 13.901 -4.331 1.00 93.19 149 ARG A CA 1
ATOM 1210 C C . ARG A 1 149 ? 1.896 14.038 -3.214 1.00 93.19 149 ARG A C 1
ATOM 1212 O O . ARG A 1 149 ? 2.234 14.173 -2.043 1.00 93.19 149 ARG A O 1
ATOM 1219 N N . GLU A 1 150 ? 0.632 14.004 -3.600 1.00 95.50 150 GLU A N 1
ATOM 1220 C CA . GLU A 1 150 ? -0.477 13.884 -2.666 1.00 95.50 150 GLU A CA 1
ATOM 1221 C C . GLU A 1 150 ? -0.815 12.406 -2.510 1.00 95.50 150 GLU A C 1
ATOM 1223 O O . GLU A 1 150 ? -0.989 11.675 -3.492 1.00 95.50 150 GLU A O 1
ATOM 1228 N N . ARG A 1 151 ? -0.862 11.955 -1.260 1.00 96.31 151 ARG A N 1
ATOM 1229 C CA . ARG A 1 151 ? -1.247 10.600 -0.900 1.00 96.31 151 ARG A CA 1
ATOM 1230 C C . ARG A 1 151 ? -2.589 10.610 -0.217 1.00 96.31 151 ARG A C 1
ATOM 1232 O O . ARG A 1 151 ? -3.006 11.578 0.407 1.00 96.31 151 ARG A O 1
ATOM 1239 N N . ARG A 1 152 ? -3.251 9.475 -0.369 1.00 97.00 152 ARG A N 1
ATOM 1240 C CA . ARG A 1 152 ? -4.548 9.172 0.210 1.00 97.00 152 ARG A CA 1
ATOM 1241 C C . ARG A 1 152 ? -4.527 7.750 0.722 1.00 97.00 152 ARG A C 1
ATOM 1243 O O . ARG A 1 152 ? -4.069 6.861 0.002 1.00 97.00 152 ARG A O 1
ATOM 1250 N N . THR A 1 153 ? -5.085 7.554 1.903 1.00 97.94 153 THR A N 1
ATOM 1251 C CA . THR A 1 153 ? -5.382 6.236 2.453 1.00 97.94 153 THR A CA 1
ATOM 1252 C C . THR A 1 153 ? -6.746 6.259 3.124 1.00 97.94 153 THR A C 1
ATOM 1254 O O . THR A 1 153 ? -7.207 7.309 3.575 1.00 97.94 153 THR A O 1
ATOM 1257 N N . THR A 1 154 ? -7.411 5.112 3.140 1.00 98.00 154 THR A N 1
ATOM 1258 C CA . THR A 1 154 ? -8.687 4.929 3.829 1.00 98.00 154 THR A CA 1
ATOM 1259 C C . THR A 1 154 ? -8.483 3.990 5.005 1.00 98.00 154 THR A C 1
ATOM 1261 O O . THR A 1 154 ? -7.930 2.911 4.832 1.00 98.00 154 THR A O 1
ATOM 1264 N N . ILE A 1 155 ? -8.955 4.395 6.177 1.00 97.94 155 ILE A N 1
ATOM 1265 C CA . ILE A 1 155 ? -8.979 3.591 7.390 1.00 97.94 155 ILE A CA 1
ATOM 1266 C C . ILE A 1 155 ? -10.427 3.175 7.629 1.00 97.94 155 ILE A C 1
ATOM 1268 O O . ILE A 1 155 ? -11.326 4.019 7.599 1.00 97.94 155 ILE A O 1
ATOM 1272 N N . ILE A 1 156 ? -10.654 1.882 7.836 1.00 97.31 156 ILE A N 1
ATOM 1273 C CA . ILE A 1 156 ? -11.962 1.315 8.166 1.00 97.31 156 ILE A CA 1
ATOM 1274 C C . ILE A 1 156 ? -11.863 0.705 9.558 1.00 97.31 156 ILE A C 1
ATOM 1276 O O . ILE A 1 156 ? -11.136 -0.266 9.737 1.00 97.31 156 ILE A O 1
ATOM 1280 N N . GLY A 1 157 ? -12.572 1.273 10.530 1.00 97.00 157 GLY A N 1
ATOM 1281 C CA . GLY A 1 157 ? -12.690 0.711 11.873 1.00 97.00 157 GLY A CA 1
ATOM 1282 C C . GLY A 1 157 ? -13.838 -0.293 11.935 1.00 97.00 157 GLY A C 1
ATOM 1283 O O . GLY A 1 157 ? -14.922 -0.022 11.413 1.00 97.00 157 GLY A O 1
ATOM 1284 N N . TYR A 1 158 ? -13.610 -1.455 12.544 1.00 96.38 158 TYR A N 1
ATOM 1285 C CA . TYR A 1 158 ? -14.614 -2.511 12.678 1.00 96.38 158 TYR A CA 1
ATOM 1286 C C . TYR A 1 158 ? -14.363 -3.410 13.899 1.00 96.38 158 TYR A C 1
ATOM 1288 O O . TYR A 1 158 ? -13.260 -3.478 14.439 1.00 96.38 158 TYR A O 1
ATOM 1296 N N . ASP A 1 159 ? -15.413 -4.105 14.344 1.00 95.75 159 ASP A N 1
ATOM 1297 C CA . ASP A 1 159 ? -15.355 -4.991 15.520 1.00 95.75 159 ASP A CA 1
ATOM 1298 C C . ASP A 1 159 ? -15.298 -6.483 15.169 1.00 95.75 159 ASP A C 1
ATOM 1300 O O . ASP A 1 159 ? -14.899 -7.292 16.002 1.00 95.75 159 ASP A O 1
ATOM 1304 N N . ASP A 1 160 ? -15.765 -6.859 13.977 1.00 93.06 160 ASP A N 1
ATOM 1305 C CA . ASP A 1 160 ? -15.833 -8.249 13.528 1.00 93.06 160 ASP A CA 1
ATOM 1306 C C . ASP A 1 160 ? -15.782 -8.325 11.999 1.00 93.06 160 ASP A C 1
ATOM 1308 O O . ASP A 1 160 ? -16.303 -7.453 11.299 1.00 93.06 160 ASP A O 1
ATOM 1312 N N . GLU A 1 161 ? -15.184 -9.395 11.486 1.00 93.38 161 GLU A N 1
ATOM 1313 C CA . GLU A 1 161 ? -15.145 -9.717 10.066 1.00 93.38 161 GLU A CA 1
ATOM 1314 C C . GLU A 1 161 ? -15.456 -11.202 9.876 1.00 93.38 161 GLU A C 1
ATOM 1316 O O . GLU A 1 161 ? -14.940 -12.069 10.580 1.00 93.38 161 GLU A O 1
ATOM 1321 N N . ARG A 1 162 ? -16.285 -11.510 8.876 1.00 93.38 162 ARG A N 1
ATOM 1322 C CA . ARG A 1 162 ? -16.636 -12.887 8.528 1.00 93.38 162 ARG A CA 1
ATOM 1323 C C . ARG A 1 162 ? -16.668 -13.084 7.024 1.00 93.38 162 ARG A C 1
ATOM 1325 O O . ARG A 1 162 ? -17.187 -12.247 6.288 1.00 93.38 162 ARG A O 1
ATOM 1332 N N . VAL A 1 163 ? -16.199 -14.245 6.585 1.00 95.25 163 VAL A N 1
ATOM 1333 C CA . VAL A 1 163 ? -16.351 -14.690 5.198 1.00 95.25 163 VAL A CA 1
ATOM 1334 C C . VAL A 1 163 ? -17.825 -15.013 4.942 1.00 95.25 163 VAL A C 1
ATOM 1336 O O . VAL A 1 163 ? -18.437 -15.789 5.679 1.00 95.25 163 VAL A O 1
ATOM 1339 N N . VAL A 1 164 ? -18.407 -14.396 3.911 1.00 95.31 164 VAL A N 1
ATOM 1340 C CA . VAL A 1 164 ? -19.819 -14.593 3.519 1.00 95.31 164 VAL A CA 1
ATOM 1341 C C . VAL A 1 164 ? -19.981 -15.414 2.239 1.00 95.31 164 VAL A C 1
ATOM 1343 O O . VAL A 1 164 ? -21.022 -16.039 2.038 1.00 95.31 164 VAL A O 1
ATOM 1346 N N . ASP A 1 165 ? -18.958 -15.437 1.387 1.00 94.75 165 ASP A N 1
ATOM 1347 C CA . ASP A 1 165 ? -18.879 -16.268 0.187 1.00 94.75 165 ASP A CA 1
ATOM 1348 C C . ASP A 1 165 ? -17.408 -16.504 -0.165 1.00 94.75 165 ASP A C 1
ATOM 1350 O O . ASP A 1 165 ? -16.547 -15.694 0.178 1.00 94.75 165 ASP A O 1
ATOM 1354 N N . GLU A 1 166 ? -17.146 -17.591 -0.877 1.00 94.31 166 GLU A N 1
ATOM 1355 C CA . GLU A 1 166 ? -15.828 -17.957 -1.381 1.00 94.31 166 GLU A CA 1
ATOM 1356 C C . GLU A 1 166 ? -16.007 -18.695 -2.709 1.00 94.31 166 GLU A C 1
ATOM 1358 O O . GLU A 1 166 ? -16.880 -19.555 -2.853 1.00 94.31 166 GLU A O 1
ATOM 1363 N N . THR A 1 167 ? -15.192 -18.353 -3.704 1.00 92.88 167 THR A N 1
ATOM 1364 C CA . THR A 1 167 ? -15.218 -19.028 -5.001 1.00 92.88 167 THR A CA 1
ATOM 1365 C C . THR A 1 167 ? -13.823 -19.105 -5.592 1.00 92.88 167 THR A C 1
ATOM 1367 O O . THR A 1 167 ? -13.052 -18.152 -5.529 1.00 92.88 167 THR A O 1
ATOM 1370 N N . GLU A 1 168 ? -13.538 -20.221 -6.254 1.00 92.94 168 GLU A N 1
ATOM 1371 C CA . GLU A 1 168 ? -12.360 -20.358 -7.104 1.00 92.94 168 GLU A CA 1
ATOM 1372 C C . GLU A 1 168 ? -12.683 -19.837 -8.509 1.00 92.94 168 GLU A C 1
ATOM 1374 O O . GLU A 1 168 ? -13.760 -20.102 -9.057 1.00 92.94 168 GLU A O 1
ATOM 1379 N N . LEU A 1 169 ? -11.746 -19.100 -9.102 1.00 90.38 169 LEU A N 1
ATOM 1380 C CA . LEU A 1 169 ? -11.835 -18.591 -10.467 1.00 90.38 169 LEU A CA 1
ATOM 1381 C C . LEU A 1 169 ? -10.619 -19.068 -11.255 1.00 90.38 169 LEU A C 1
ATOM 1383 O O . LEU A 1 169 ? -9.494 -19.044 -10.765 1.00 90.38 169 LEU A O 1
ATOM 1387 N N . ARG A 1 170 ? -10.841 -19.484 -12.503 1.00 90.88 170 ARG A N 1
ATOM 1388 C CA . ARG A 1 170 ? -9.760 -19.912 -13.394 1.00 90.88 170 ARG A CA 1
ATOM 1389 C C . ARG A 1 170 ? -9.357 -18.767 -14.302 1.00 90.88 170 ARG A C 1
ATOM 1391 O O . ARG A 1 170 ? -10.169 -18.296 -15.096 1.00 90.88 170 ARG A O 1
ATOM 1398 N N . VAL A 1 171 ? -8.093 -18.374 -14.215 1.00 90.50 171 VAL A N 1
ATOM 1399 C CA . VAL A 1 171 ? -7.504 -17.345 -15.070 1.00 90.50 171 VAL A CA 1
ATOM 1400 C C . VAL A 1 171 ? -6.667 -18.041 -16.146 1.00 90.50 171 VAL A C 1
ATOM 1402 O O . VAL A 1 171 ? -5.694 -18.714 -15.807 1.00 90.50 171 VAL A O 1
ATOM 1405 N N . PRO A 1 172 ? -7.040 -17.955 -17.434 1.00 88.81 172 PRO A N 1
ATOM 1406 C CA . PRO A 1 172 ? -6.248 -18.538 -18.504 1.00 88.81 172 PRO A CA 1
ATOM 1407 C C . PRO A 1 172 ? -4.953 -17.743 -18.675 1.00 88.81 172 PRO A C 1
ATOM 1409 O O . PRO A 1 172 ? -4.995 -16.533 -18.888 1.00 88.81 172 PRO A O 1
ATOM 1412 N N . VAL A 1 173 ? -3.821 -18.438 -18.627 1.00 85.44 173 VAL A N 1
ATOM 1413 C CA . VAL A 1 173 ? -2.495 -17.900 -18.959 1.00 85.44 173 VAL A CA 1
ATOM 1414 C C . VAL A 1 173 ? -2.054 -18.435 -20.321 1.00 85.44 173 VAL A C 1
ATOM 1416 O O . VAL A 1 173 ? -2.502 -19.502 -20.748 1.00 85.44 173 VAL A O 1
ATOM 1419 N N . SER A 1 174 ? -1.224 -17.684 -21.041 1.00 81.69 174 SER A N 1
ATOM 1420 C CA . SER A 1 174 ? -0.639 -18.155 -22.298 1.00 81.69 174 SER A CA 1
ATOM 1421 C C . SER A 1 174 ? 0.469 -19.188 -22.060 1.00 81.69 174 SER A C 1
ATOM 1423 O O . SER A 1 174 ? 1.006 -19.308 -20.963 1.00 81.69 174 SER A O 1
ATOM 1425 N N . ASP A 1 175 ? 0.869 -19.899 -23.118 1.00 79.75 175 ASP A N 1
ATOM 1426 C CA . ASP A 1 175 ? 2.012 -20.827 -23.086 1.00 79.75 175 ASP A CA 1
ATOM 1427 C C . ASP A 1 175 ? 3.379 -20.108 -22.984 1.00 79.75 175 ASP A C 1
ATOM 1429 O O . ASP A 1 175 ? 4.434 -20.745 -23.055 1.00 79.75 175 ASP A O 1
ATOM 1433 N N . HIS A 1 176 ? 3.397 -18.772 -22.891 1.00 77.69 176 HIS A N 1
ATOM 1434 C CA . HIS A 1 176 ? 4.636 -18.010 -22.801 1.00 77.69 176 HIS A CA 1
ATOM 1435 C C . HIS A 1 176 ? 5.242 -18.145 -21.389 1.00 77.69 176 HIS A C 1
ATOM 1437 O O . HIS A 1 176 ? 4.520 -18.012 -20.406 1.00 77.69 176 HIS A O 1
ATOM 1443 N N . PRO A 1 177 ? 6.568 -18.349 -21.249 1.00 71.25 177 PRO A N 1
ATOM 1444 C CA . PRO A 1 177 ? 7.207 -18.587 -19.946 1.00 71.25 177 PRO A CA 1
ATOM 1445 C C . PRO A 1 177 ? 7.116 -17.409 -18.964 1.00 71.25 177 PRO A C 1
ATOM 1447 O O . PRO A 1 177 ? 7.316 -17.596 -17.771 1.00 71.25 177 PRO A O 1
ATOM 1450 N N . ILE A 1 178 ? 6.855 -16.203 -19.473 1.00 74.69 178 ILE A N 1
ATOM 1451 C CA . ILE A 1 178 ? 6.585 -14.995 -18.686 1.00 74.69 178 ILE A CA 1
ATOM 1452 C C . ILE A 1 178 ? 5.336 -14.361 -19.281 1.00 74.69 178 ILE A C 1
ATOM 1454 O O . ILE A 1 178 ? 5.377 -13.889 -20.423 1.00 74.69 178 ILE A O 1
ATOM 1458 N N . ASP A 1 179 ? 4.250 -14.368 -18.524 1.00 77.62 179 ASP A N 1
ATOM 1459 C CA . ASP A 1 179 ? 2.967 -13.801 -18.915 1.00 77.62 179 ASP A CA 1
ATOM 1460 C C . ASP A 1 179 ? 2.355 -13.030 -17.746 1.00 77.62 179 ASP A C 1
ATOM 1462 O O . ASP A 1 179 ? 2.747 -13.194 -16.593 1.00 77.62 179 ASP A O 1
ATOM 1466 N N . SER A 1 180 ? 1.404 -12.162 -18.053 1.00 79.69 180 SER A N 1
ATOM 1467 C CA . SER A 1 180 ? 0.672 -11.389 -17.065 1.00 79.69 180 SER A CA 1
ATOM 1468 C C . SER A 1 180 ? -0.733 -11.149 -17.578 1.00 79.69 180 SER A C 1
ATOM 1470 O O . SER A 1 180 ? -0.947 -10.698 -18.706 1.00 79.69 180 SER A O 1
ATOM 1472 N N . VAL A 1 181 ? -1.700 -11.465 -16.728 1.00 85.31 181 VAL A N 1
ATOM 1473 C CA . VAL A 1 181 ? -3.114 -11.387 -17.060 1.00 85.31 181 VAL A CA 1
ATOM 1474 C C . VAL A 1 181 ? -3.761 -10.387 -16.124 1.00 85.31 181 VAL A C 1
ATOM 1476 O O . VAL A 1 181 ? -3.796 -10.577 -14.910 1.00 85.31 181 VAL A O 1
ATOM 1479 N N . SER A 1 182 ? -4.299 -9.310 -16.690 1.00 85.31 182 SER A N 1
ATOM 1480 C CA . SER A 1 182 ? -5.073 -8.360 -15.902 1.00 85.31 182 SER A CA 1
ATOM 1481 C C . SER A 1 182 ? -6.383 -9.009 -15.468 1.00 85.31 182 SER A C 1
ATOM 1483 O O . SER A 1 182 ? -7.233 -9.310 -16.305 1.00 85.31 182 SER A O 1
ATOM 1485 N N . LEU A 1 183 ? -6.598 -9.152 -14.158 1.00 88.69 183 LEU A N 1
ATOM 1486 C CA . LEU A 1 183 ? -7.873 -9.645 -13.618 1.00 88.69 183 LEU A CA 1
ATOM 1487 C C . LEU A 1 183 ? -9.054 -8.712 -13.935 1.00 88.69 183 LEU A C 1
ATOM 1489 O O . LEU A 1 183 ? -10.209 -9.111 -13.811 1.00 88.69 183 LEU A O 1
ATOM 1493 N N . ARG A 1 184 ? -8.772 -7.471 -14.359 1.00 87.81 184 ARG A N 1
ATOM 1494 C CA . ARG A 1 184 ? -9.766 -6.499 -14.833 1.00 87.81 184 ARG A CA 1
ATOM 1495 C C . ARG A 1 184 ? -10.179 -6.704 -16.285 1.00 87.81 184 ARG A C 1
ATOM 1497 O O . ARG A 1 184 ? -11.072 -5.995 -16.740 1.00 87.81 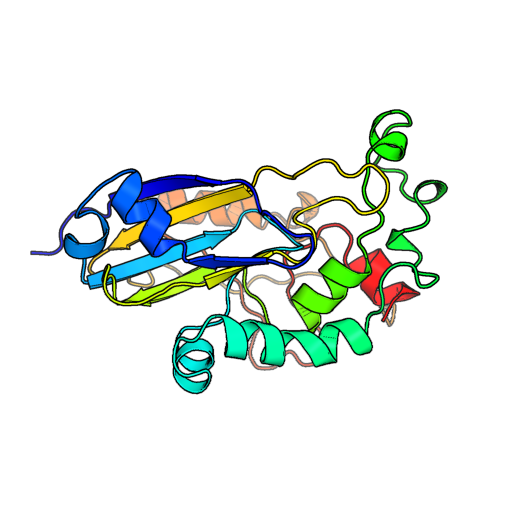184 ARG A O 1
ATOM 1504 N N . ASP A 1 185 ? -9.545 -7.619 -17.018 1.00 87.75 185 ASP A N 1
ATOM 1505 C CA . ASP A 1 185 ? -9.936 -7.914 -18.392 1.00 87.75 185 ASP A CA 1
ATOM 1506 C C . ASP A 1 185 ? -11.407 -8.373 -18.424 1.00 87.75 185 ASP A C 1
ATOM 1508 O O . ASP A 1 185 ? -11.728 -9.430 -17.868 1.00 87.75 185 ASP A O 1
ATOM 1512 N N . PRO A 1 186 ? -12.313 -7.618 -19.080 1.00 89.38 186 PRO A N 1
ATOM 1513 C CA . PRO A 1 186 ? -13.735 -7.947 -19.104 1.00 89.38 186 PRO A CA 1
ATOM 1514 C C . PRO A 1 186 ? -14.018 -9.339 -19.674 1.00 89.38 186 PRO A C 1
ATOM 1516 O O . PRO A 1 186 ? -15.012 -9.963 -19.319 1.00 89.38 186 PRO A O 1
ATOM 1519 N N . ARG A 1 187 ? -13.125 -9.868 -20.522 1.00 90.75 187 ARG A N 1
ATOM 1520 C CA . ARG A 1 187 ? -13.255 -11.210 -21.107 1.00 90.75 187 ARG A CA 1
ATOM 1521 C C . ARG A 1 187 ? -13.182 -12.323 -20.061 1.00 90.75 187 ARG A C 1
ATOM 1523 O O . ARG A 1 187 ? -13.640 -13.426 -20.340 1.00 90.75 187 ARG A O 1
ATOM 1530 N N . LEU A 1 188 ? -12.606 -12.047 -18.890 1.00 91.25 188 LEU A N 1
ATOM 1531 C CA . LEU A 1 188 ? -12.527 -12.994 -17.780 1.00 91.25 188 LEU A CA 1
ATOM 1532 C C . LEU A 1 188 ? -13.804 -13.017 -16.931 1.00 91.25 188 LEU A C 1
ATOM 1534 O O . LEU A 1 188 ? -14.011 -13.972 -16.190 1.00 91.25 188 LEU A O 1
ATOM 1538 N N . GLY A 1 189 ? -14.639 -11.971 -16.991 1.00 92.31 189 GLY A N 1
ATOM 1539 C CA . GLY A 1 189 ? -15.872 -11.868 -16.199 1.00 92.31 189 GLY A CA 1
ATOM 1540 C C . GLY A 1 189 ? -15.670 -11.818 -14.675 1.00 92.31 189 GLY A C 1
ATOM 1541 O O . GLY A 1 189 ? -16.644 -11.893 -13.931 1.00 92.31 189 GLY A O 1
ATOM 1542 N N . ILE A 1 190 ? -14.430 -11.683 -14.184 1.00 92.56 190 ILE A N 1
ATOM 1543 C CA . ILE A 1 190 ? -14.100 -11.749 -12.747 1.00 92.56 190 ILE A CA 1
ATOM 1544 C C . ILE A 1 190 ? -14.806 -10.636 -11.973 1.00 92.56 190 ILE A C 1
ATOM 1546 O O . ILE A 1 190 ? -15.505 -10.905 -11.001 1.00 92.56 190 ILE A O 1
ATOM 1550 N N . PHE A 1 191 ? -14.673 -9.387 -12.421 1.00 91.69 191 PHE A N 1
ATOM 1551 C CA . PHE A 1 191 ? -15.289 -8.243 -11.743 1.00 91.69 191 PHE A CA 1
ATOM 1552 C C . PHE A 1 191 ? -16.819 -8.276 -11.807 1.00 91.69 191 PHE A C 1
ATOM 1554 O O . PHE A 1 191 ? -17.471 -7.932 -10.826 1.00 91.69 191 PHE A O 1
ATOM 1561 N N . GLU A 1 192 ? -17.398 -8.736 -12.919 1.00 92.75 192 GLU A N 1
ATOM 1562 C CA . GLU A 1 192 ? -18.849 -8.938 -13.029 1.00 92.75 192 GLU A CA 1
ATOM 1563 C C . GLU A 1 192 ? -19.323 -9.950 -11.984 1.00 92.75 192 GLU A C 1
ATOM 1565 O O . GLU A 1 192 ? -20.252 -9.675 -11.223 1.00 92.75 192 GLU A O 1
ATOM 1570 N N . ARG A 1 193 ? -18.611 -11.076 -11.863 1.00 92.44 193 ARG A N 1
ATOM 1571 C CA . ARG A 1 193 ? -18.917 -12.107 -10.874 1.00 92.44 193 ARG A CA 1
ATOM 1572 C C . ARG A 1 193 ? -18.770 -11.609 -9.435 1.00 92.44 193 ARG A C 1
ATOM 1574 O O . ARG A 1 193 ? -19.628 -11.906 -8.608 1.00 92.44 193 ARG A O 1
ATOM 1581 N N . LEU A 1 194 ? -17.726 -10.833 -9.139 1.00 91.75 194 LEU A N 1
ATOM 1582 C CA . LEU A 1 194 ? -17.545 -10.207 -7.826 1.00 91.75 194 LEU A CA 1
ATOM 1583 C C . LEU A 1 194 ? -18.710 -9.263 -7.496 1.00 91.75 194 LEU A C 1
ATOM 1585 O O . LEU A 1 194 ? -19.253 -9.328 -6.396 1.00 91.75 194 LEU A O 1
ATOM 1589 N N . HIS A 1 195 ? -19.152 -8.434 -8.446 1.00 91.69 195 HIS A N 1
ATOM 1590 C CA . HIS A 1 195 ? -20.306 -7.554 -8.245 1.00 91.69 195 HIS A CA 1
ATOM 1591 C C . HIS A 1 195 ? -21.608 -8.328 -7.998 1.00 91.69 195 HIS A C 1
ATOM 1593 O O . HIS A 1 195 ? -22.374 -7.952 -7.111 1.00 91.69 195 HIS A O 1
ATOM 1599 N N . GLU A 1 196 ? -21.848 -9.425 -8.724 1.00 92.38 196 GLU A N 1
ATOM 1600 C CA . GLU A 1 196 ? -22.990 -10.313 -8.470 1.00 92.38 196 GLU A CA 1
ATOM 1601 C C . GLU A 1 196 ? -22.954 -10.908 -7.056 1.00 92.38 196 GLU A C 1
ATOM 1603 O O . GLU A 1 196 ? -23.983 -10.962 -6.379 1.00 92.38 196 GLU A O 1
ATOM 1608 N N . MET A 1 197 ? -21.777 -11.344 -6.597 1.00 91.94 197 MET A N 1
ATOM 1609 C CA . MET A 1 197 ? -21.595 -11.903 -5.255 1.00 91.94 197 MET A CA 1
ATOM 1610 C C . MET A 1 197 ? -21.853 -10.854 -4.170 1.00 91.94 197 MET A C 1
ATOM 1612 O O . MET A 1 197 ? -22.615 -11.120 -3.243 1.00 91.94 197 MET A O 1
ATOM 1616 N N . LEU A 1 198 ? -21.290 -9.651 -4.309 1.00 92.00 198 LEU A N 1
ATOM 1617 C CA . LEU A 1 198 ? -21.514 -8.553 -3.363 1.00 92.00 198 LEU A CA 1
ATOM 1618 C C . LEU A 1 198 ? -23.002 -8.180 -3.275 1.00 92.00 198 LEU A C 1
ATOM 1620 O O . LEU A 1 198 ? -23.537 -8.046 -2.176 1.00 92.00 198 LEU A O 1
ATOM 1624 N N . ALA A 1 199 ? -23.688 -8.089 -4.421 1.00 91.69 199 ALA A N 1
ATOM 1625 C CA . ALA A 1 199 ? -25.116 -7.780 -4.478 1.00 91.69 199 ALA A CA 1
ATOM 1626 C C . ALA A 1 199 ? -25.989 -8.883 -3.855 1.00 91.69 199 ALA A C 1
ATOM 1628 O O . ALA A 1 199 ? -26.978 -8.590 -3.188 1.00 91.69 199 ALA A O 1
ATOM 1629 N N . LYS A 1 200 ? -25.626 -10.157 -4.048 1.00 94.19 200 LYS A N 1
ATOM 1630 C CA . LYS A 1 200 ? -26.343 -11.308 -3.478 1.00 94.19 200 LYS A CA 1
ATOM 1631 C C . LYS A 1 200 ? -26.312 -11.320 -1.946 1.00 94.19 200 LYS A C 1
ATOM 1633 O O . LYS A 1 200 ? -27.275 -11.781 -1.336 1.00 94.19 200 LYS A O 1
ATOM 1638 N N . HIS A 1 201 ? -25.219 -10.853 -1.346 1.00 92.31 201 HIS A N 1
ATOM 1639 C CA . HIS A 1 201 ? -25.005 -10.881 0.106 1.00 92.31 201 HIS A CA 1
ATOM 1640 C C . HIS A 1 201 ? -25.303 -9.559 0.811 1.00 92.31 201 HIS A C 1
ATOM 1642 O O . HIS A 1 201 ? -25.117 -9.484 2.022 1.00 92.31 201 HIS A O 1
ATOM 1648 N N . ASP A 1 202 ? -25.777 -8.549 0.075 1.00 90.00 202 ASP A N 1
ATOM 1649 C CA . ASP A 1 202 ? -26.083 -7.210 0.601 1.00 90.00 202 ASP A CA 1
ATOM 1650 C C . ASP A 1 202 ? -24.904 -6.614 1.397 1.00 90.00 202 ASP A C 1
ATOM 1652 O O . ASP A 1 202 ? -25.062 -6.034 2.471 1.00 90.00 202 ASP A O 1
ATOM 1656 N N . VAL A 1 203 ? -23.681 -6.820 0.891 1.00 88.25 203 VAL A N 1
ATOM 1657 C CA . VAL A 1 203 ? -22.459 -6.327 1.538 1.00 88.25 203 VAL A CA 1
ATOM 1658 C C . VAL A 1 203 ? -22.383 -4.815 1.352 1.00 88.25 203 VAL A C 1
ATOM 1660 O O . VAL A 1 203 ? -22.139 -4.328 0.249 1.00 88.25 203 VAL A O 1
ATOM 1663 N N . THR A 1 204 ? -22.567 -4.073 2.442 1.00 86.00 204 THR A N 1
ATOM 1664 C CA . THR A 1 204 ? -22.454 -2.606 2.467 1.00 86.00 204 THR A CA 1
ATOM 1665 C C . THR A 1 204 ? -21.024 -2.142 2.733 1.00 86.00 204 THR A C 1
ATOM 1667 O O . THR A 1 204 ? -20.558 -1.203 2.091 1.00 86.00 204 THR A O 1
ATOM 1670 N N . THR A 1 205 ? -20.316 -2.847 3.619 1.00 90.06 205 THR A N 1
ATOM 1671 C CA . THR A 1 205 ? -18.905 -2.623 3.956 1.00 90.06 205 THR A CA 1
ATOM 1672 C C . THR A 1 205 ? -18.211 -3.972 4.102 1.00 90.06 205 THR A C 1
ATOM 1674 O O . THR A 1 205 ? -18.701 -4.856 4.800 1.00 90.06 205 THR A O 1
ATOM 1677 N N . GLY A 1 206 ? -17.070 -4.139 3.440 1.00 89.62 206 GLY A N 1
ATOM 1678 C CA . GLY A 1 206 ? -16.278 -5.362 3.490 1.00 89.62 206 GLY A CA 1
ATOM 1679 C C . GLY A 1 206 ? -15.073 -5.279 2.561 1.00 89.62 206 GLY A C 1
ATOM 1680 O O . GLY A 1 206 ? -14.845 -4.254 1.914 1.00 89.62 206 GLY A O 1
ATOM 1681 N N . ARG A 1 207 ? -14.318 -6.373 2.471 1.00 91.00 207 ARG A N 1
ATOM 1682 C CA . ARG A 1 207 ? -13.206 -6.517 1.529 1.00 91.00 207 ARG A CA 1
ATOM 1683 C C . ARG A 1 207 ? -13.353 -7.784 0.701 1.00 91.00 207 ARG A C 1
ATOM 1685 O O . ARG A 1 207 ? -13.998 -8.745 1.108 1.00 91.00 207 ARG A O 1
ATOM 1692 N N . VAL A 1 208 ? -12.732 -7.762 -0.471 1.00 91.88 208 VAL A N 1
ATOM 1693 C CA . VAL A 1 208 ? -12.538 -8.947 -1.305 1.00 91.88 208 VAL A CA 1
ATOM 1694 C C . VAL A 1 208 ? -11.092 -9.373 -1.127 1.00 91.88 208 VAL A C 1
ATOM 1696 O O . VAL A 1 208 ? -10.190 -8.580 -1.394 1.00 91.88 208 VAL A O 1
ATOM 1699 N N . HIS A 1 209 ? -10.888 -10.607 -0.681 1.00 91.50 209 HIS A N 1
ATOM 1700 C CA . HIS A 1 209 ? -9.569 -11.220 -0.650 1.00 91.50 209 HIS A CA 1
ATOM 1701 C C . HIS A 1 209 ? -9.365 -12.022 -1.934 1.00 91.50 209 HIS A C 1
ATOM 1703 O O . HIS A 1 209 ? -10.252 -12.772 -2.343 1.00 91.50 209 HIS A O 1
ATOM 1709 N N . LEU A 1 210 ? -8.233 -11.806 -2.598 1.00 90.75 210 LEU A N 1
ATOM 1710 C CA . LEU A 1 210 ? -7.857 -12.523 -3.809 1.00 90.75 210 LEU A CA 1
ATOM 1711 C C . LEU A 1 210 ? -6.536 -13.221 -3.540 1.00 90.75 210 LEU A C 1
ATOM 1713 O O . LEU A 1 210 ? -5.515 -12.554 -3.400 1.00 90.75 210 LEU A O 1
ATOM 1717 N N . ASP A 1 211 ? -6.577 -14.546 -3.540 1.00 92.06 211 ASP A N 1
ATOM 1718 C CA . ASP A 1 211 ? -5.411 -15.391 -3.329 1.00 92.06 211 ASP A CA 1
ATOM 1719 C C . ASP A 1 211 ? -5.225 -16.354 -4.493 1.00 92.06 211 ASP A C 1
ATOM 1721 O O . ASP A 1 211 ? -6.172 -16.726 -5.195 1.00 92.06 211 ASP A O 1
ATOM 1725 N N . LEU A 1 212 ? -3.984 -16.797 -4.672 1.00 92.31 212 LEU A N 1
ATOM 1726 C CA . LEU A 1 212 ? -3.706 -17.982 -5.467 1.00 92.31 212 LEU A CA 1
ATOM 1727 C C . LEU A 1 212 ? -3.997 -19.224 -4.629 1.00 92.31 212 LEU A C 1
ATOM 1729 O O . LEU A 1 212 ? -3.717 -19.264 -3.430 1.00 92.31 212 LEU A O 1
ATOM 1733 N N . VAL A 1 213 ? -4.527 -20.259 -5.278 1.00 92.56 213 VAL A N 1
ATOM 1734 C CA . VAL A 1 213 ? -4.689 -21.571 -4.645 1.00 92.56 213 VAL A CA 1
ATOM 1735 C C . VAL A 1 213 ? -3.336 -22.096 -4.165 1.00 92.56 213 VAL A C 1
ATOM 1737 O O . VAL A 1 213 ? -2.306 -21.860 -4.795 1.00 92.56 213 VAL A O 1
ATOM 1740 N N . SER A 1 214 ? -3.332 -22.830 -3.054 1.00 89.31 214 SER A N 1
ATOM 1741 C CA . SER A 1 214 ? -2.105 -23.251 -2.359 1.00 89.31 214 SER A CA 1
ATOM 1742 C C . SER A 1 214 ? -1.146 -24.104 -3.205 1.00 89.31 214 SER A C 1
ATOM 1744 O O . SER A 1 214 ? 0.050 -24.201 -2.924 1.00 89.31 214 SER A O 1
ATOM 1746 N N . GLU A 1 215 ? -1.680 -24.750 -4.236 1.00 91.25 215 GLU A N 1
ATOM 1747 C CA . GLU A 1 215 ? -0.975 -25.597 -5.184 1.00 91.25 215 GLU A CA 1
ATOM 1748 C C . GLU A 1 215 ? -0.246 -24.803 -6.273 1.00 91.25 215 GLU A C 1
ATOM 1750 O O . GLU A 1 215 ? 0.656 -25.356 -6.910 1.00 91.25 215 GLU A O 1
ATOM 1755 N N . GLU A 1 216 ? -0.615 -23.538 -6.491 1.00 90.00 216 GLU A N 1
ATOM 1756 C CA . GLU A 1 216 ? 0.024 -22.667 -7.472 1.00 90.00 216 GLU A CA 1
ATOM 1757 C C . GLU A 1 216 ? 1.403 -22.222 -6.968 1.00 90.00 216 GLU A C 1
ATOM 1759 O O . GLU A 1 216 ? 1.567 -21.751 -5.845 1.00 90.00 216 GLU A O 1
ATOM 1764 N N . LYS A 1 217 ? 2.428 -22.409 -7.803 1.00 86.19 217 LYS A N 1
ATOM 1765 C CA . LYS A 1 217 ? 3.844 -22.170 -7.456 1.00 86.19 217 LYS A CA 1
ATOM 1766 C C . LYS A 1 217 ? 4.585 -21.326 -8.484 1.00 86.19 217 LYS A C 1
ATOM 1768 O O . LYS A 1 217 ? 5.770 -21.043 -8.311 1.00 86.19 217 LYS A O 1
ATOM 1773 N N . HIS A 1 218 ? 3.920 -21.001 -9.579 1.00 84.81 218 HIS A N 1
ATOM 1774 C CA . HIS A 1 218 ? 4.488 -20.395 -10.771 1.00 84.81 218 HIS A CA 1
ATOM 1775 C C . HIS A 1 218 ? 3.795 -19.081 -11.142 1.00 84.81 218 HIS A C 1
ATOM 1777 O O . HIS A 1 218 ? 4.197 -18.452 -12.117 1.00 84.81 218 HIS A O 1
ATOM 1783 N N . ALA A 1 219 ? 2.803 -18.647 -10.361 1.00 87.06 219 ALA A N 1
ATOM 1784 C CA . ALA A 1 219 ? 2.154 -17.351 -10.500 1.00 87.06 219 ALA A CA 1
ATOM 1785 C C . ALA A 1 219 ? 2.306 -16.505 -9.227 1.00 87.06 219 ALA A C 1
ATOM 1787 O O . ALA A 1 219 ? 2.513 -17.028 -8.132 1.00 87.06 219 ALA A O 1
ATOM 1788 N N . GLY A 1 220 ? 2.176 -15.190 -9.395 1.00 85.00 220 GLY A N 1
ATOM 1789 C CA . GLY A 1 220 ? 2.036 -14.209 -8.322 1.00 85.00 220 GLY A CA 1
ATOM 1790 C C . GLY A 1 220 ? 0.829 -13.311 -8.591 1.00 85.00 220 GLY A C 1
ATOM 1791 O O . GLY A 1 220 ? 0.418 -13.151 -9.742 1.00 85.00 220 GLY A O 1
ATOM 1792 N N . LEU A 1 221 ? 0.246 -12.748 -7.532 1.00 85.31 221 LEU A N 1
ATOM 1793 C CA . LEU A 1 221 ? -0.803 -11.732 -7.619 1.00 85.31 221 LEU A CA 1
ATOM 1794 C C . LEU A 1 221 ? -0.249 -10.400 -7.169 1.00 85.31 221 LEU A C 1
ATOM 1796 O O . LEU A 1 221 ? 0.328 -10.313 -6.087 1.00 85.31 221 LEU A O 1
ATOM 1800 N N . THR A 1 222 ? -0.458 -9.364 -7.974 1.00 77.69 222 THR A N 1
ATOM 1801 C CA . THR A 1 222 ? 0.060 -8.038 -7.651 1.00 77.69 222 THR A CA 1
ATOM 1802 C C . THR A 1 222 ? -0.929 -6.955 -8.036 1.00 77.69 222 THR A C 1
ATOM 1804 O O . THR A 1 222 ? -1.803 -7.115 -8.895 1.00 77.69 222 THR A O 1
ATOM 1807 N N . VAL A 1 223 ? -0.785 -5.822 -7.361 1.00 74.06 223 VAL A N 1
ATOM 1808 C CA . VAL A 1 223 ? -1.590 -4.627 -7.579 1.00 74.06 223 VAL A CA 1
ATOM 1809 C C . VAL A 1 223 ? -0.746 -3.642 -8.383 1.00 74.06 223 VAL A C 1
ATOM 1811 O O . VAL A 1 223 ? -0.311 -2.613 -7.879 1.00 74.06 223 VAL A O 1
ATOM 1814 N N . ASN A 1 224 ? -0.451 -3.972 -9.642 1.00 65.50 224 ASN A N 1
ATOM 1815 C CA . ASN A 1 224 ? 0.215 -3.048 -10.557 1.00 65.50 224 ASN A CA 1
ATOM 1816 C C . ASN A 1 224 ? -0.134 -3.353 -12.021 1.00 65.50 224 ASN A C 1
ATOM 1818 O O . ASN A 1 224 ? 0.112 -4.441 -12.534 1.00 65.50 224 ASN A O 1
ATOM 1822 N N . GLU A 1 225 ? -0.688 -2.363 -12.720 1.00 54.06 225 GLU A N 1
ATOM 1823 C CA . GLU A 1 225 ? -1.085 -2.478 -14.129 1.00 54.06 225 GLU A CA 1
ATOM 1824 C C . GLU A 1 225 ? 0.094 -2.602 -15.111 1.00 54.06 225 GLU A C 1
ATOM 1826 O O . GLU A 1 225 ? -0.112 -3.024 -16.249 1.00 54.06 225 GLU A O 1
ATOM 1831 N N . TYR A 1 226 ? 1.326 -2.304 -14.681 1.00 60.31 226 TYR A N 1
ATOM 1832 C CA . TYR A 1 226 ? 2.533 -2.394 -15.520 1.00 60.31 226 TYR A CA 1
ATOM 1833 C C . TYR A 1 226 ? 3.556 -3.387 -15.000 1.00 60.31 226 TYR A C 1
ATOM 1835 O O . TYR A 1 226 ? 4.711 -3.385 -15.435 1.00 60.31 226 TYR A O 1
ATOM 1843 N N . GLU A 1 227 ? 3.124 -4.272 -14.108 1.00 60.28 227 GLU A N 1
ATOM 1844 C CA . GLU A 1 227 ? 3.984 -5.329 -13.629 1.00 60.28 227 GLU A CA 1
ATOM 1845 C C . GLU A 1 227 ? 4.515 -6.189 -14.778 1.00 60.28 227 GLU A C 1
ATOM 1847 O O . GLU A 1 227 ? 5.667 -6.579 -14.747 1.00 60.28 227 GLU A O 1
ATOM 1852 N N . THR A 1 228 ? 3.761 -6.415 -15.853 1.00 57.97 228 THR A N 1
ATOM 1853 C CA . THR A 1 228 ? 4.285 -7.186 -16.989 1.00 57.97 228 THR A CA 1
ATOM 1854 C C . THR A 1 228 ? 5.544 -6.567 -17.594 1.00 57.97 228 THR A C 1
ATOM 1856 O O . THR A 1 228 ? 6.433 -7.302 -18.005 1.00 57.97 228 THR A O 1
ATOM 1859 N N . LEU A 1 229 ? 5.628 -5.233 -17.677 1.00 63.88 229 LEU A N 1
ATOM 1860 C CA . LEU A 1 229 ? 6.834 -4.559 -18.163 1.00 63.88 229 LEU A CA 1
ATOM 1861 C C . LEU A 1 229 ? 7.960 -4.698 -17.139 1.00 63.88 229 LEU A C 1
ATOM 1863 O O . LEU A 1 229 ? 9.056 -5.104 -17.514 1.00 63.88 229 LEU A O 1
ATOM 1867 N N . LEU A 1 230 ? 7.659 -4.451 -15.862 1.00 71.25 230 LEU A N 1
ATOM 1868 C CA . LEU A 1 230 ? 8.628 -4.568 -14.774 1.00 71.25 230 LEU A CA 1
ATOM 18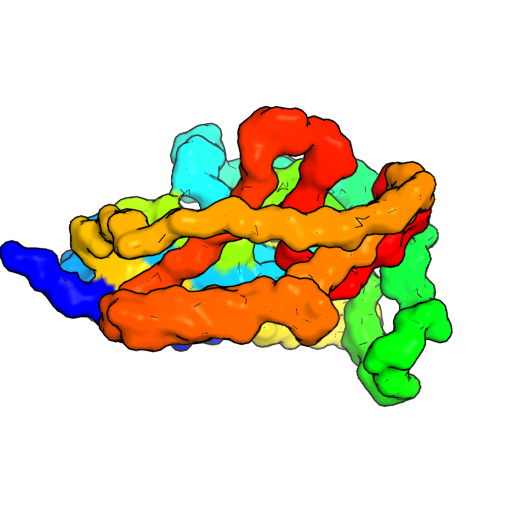69 C C . LEU A 1 230 ? 9.163 -6.006 -14.625 1.00 71.25 230 LEU A C 1
ATOM 1871 O O . LEU A 1 230 ? 10.361 -6.220 -14.652 1.00 71.25 230 LEU A O 1
ATOM 1875 N N . MET A 1 231 ? 8.309 -7.022 -14.551 1.00 67.44 231 MET A N 1
ATOM 1876 C CA . MET A 1 231 ? 8.707 -8.428 -14.383 1.00 67.44 231 MET A CA 1
ATOM 1877 C C . MET A 1 231 ? 9.385 -9.009 -15.616 1.00 67.44 231 MET A C 1
ATOM 1879 O O . MET A 1 231 ? 10.220 -9.895 -15.496 1.00 67.44 231 MET A O 1
ATOM 1883 N N . LYS A 1 232 ? 8.997 -8.581 -16.823 1.00 67.12 232 LYS A N 1
ATOM 1884 C CA . LYS A 1 232 ? 9.572 -9.142 -18.053 1.00 67.12 232 LYS A CA 1
ATOM 1885 C C . LYS A 1 232 ? 10.940 -8.554 -18.378 1.00 67.12 232 LYS A C 1
ATOM 1887 O O . LYS A 1 232 ? 11.707 -9.183 -19.110 1.00 67.12 232 LYS A O 1
ATOM 1892 N N . HIS A 1 233 ? 11.196 -7.328 -17.936 1.00 70.12 233 HIS A N 1
ATOM 1893 C CA . HIS A 1 233 ? 12.337 -6.557 -18.409 1.00 70.12 233 HIS A CA 1
ATOM 1894 C C . HIS A 1 233 ? 13.229 -5.996 -17.303 1.00 70.12 233 HIS A C 1
ATOM 1896 O O . HIS A 1 233 ? 14.401 -5.752 -17.585 1.00 70.12 233 HIS A O 1
ATOM 1902 N N . ASP A 1 234 ? 12.699 -5.828 -16.092 1.00 68.06 234 ASP A N 1
ATOM 1903 C CA . ASP A 1 234 ? 13.332 -5.083 -15.000 1.00 68.06 234 ASP A CA 1
ATOM 1904 C C . ASP A 1 234 ? 13.550 -5.924 -13.714 1.00 68.06 234 ASP A C 1
ATOM 1906 O O . ASP A 1 234 ? 14.237 -5.447 -12.808 1.00 68.06 234 ASP A O 1
ATOM 1910 N N . LEU A 1 235 ? 13.032 -7.165 -13.647 1.00 61.91 235 LEU A N 1
ATOM 1911 C CA . LEU A 1 235 ? 13.413 -8.231 -12.696 1.00 61.91 235 LEU A CA 1
ATOM 1912 C C . LEU A 1 235 ? 14.186 -9.355 -13.398 1.00 61.91 235 LEU A C 1
ATOM 1914 O O . LEU A 1 235 ? 15.098 -9.917 -12.750 1.00 61.91 235 LEU A O 1
#

Foldseek 3Di:
DWDDKDKDKDKDWAPDQWHKDFVLVRCCVVPNCNLVPFFKKKKAWPDLLKAFDEPVVCVVLVVDRVSVVVLLVVLCVVLPQPDPAPQLVLVPVPVDDPVRSVVPASCLSSNSSCVVSVGDRMYMDGRDSVRTTIITGNGQARPPPRDGDMTMMMMMGTHDDDDPDDDDADDDFDPDLQTDDDCPPVVRCNVVVVVVVCVVRVPPDDDDDDDDDPPDDRDDDDDDPCVSSCVVGVD

Sequence (235 aa):
MASDPSQLTIQFQPERRVDVIDVNQHVEDEATGFLEHHQEALYCSYHTTGGYLEETVCNRLDQCRDQVHEFIAPFRELFPHGADYQHDQLHLRKELSPQQRRTEPRNADSHLTFIGSGLENCVTYPSSPARPVFFVDLDGINKDNHDRRERRTTIIGYDDERVVDETELRVPVSDHPIDSVSLRDPRLGIFERLHEMLAKHDVTTGRVHLDLVSEEKHAGLTVNEYETLLMKHDL